Protein AF-A0A392M6A9-F1 (afdb_monomer_lite)

Organism: NCBI:txid97028

Foldseek 3Di:
DPPPDDDDDPPPDDCVNVVNDDDPDDPPDPDPADDPVPDDPVSVVRVVVCVVVVHDHPPDDDDQPPDQPPVNDPPCDVQPPDPVSVVVVVVVVVVQWDWDWDADPQRKIKTGTDHPNFAAAWIWTAGNVSQWIKTAGDDRNDRRHDIDIHGNDPDPADDPPDPVVVVCVVVVHDHPLNVDDPVVVVVSNVVVVVCVVVCVPDDDQPPCNDPVNCVPPVDRD

Structure (mmCIF, N/CA/C/O backbone):
data_AF-A0A392M6A9-F1
#
_entry.id   AF-A0A392M6A9-F1
#
loop_
_atom_site.group_PDB
_atom_site.id
_atom_site.type_symbol
_atom_site.label_atom_id
_atom_site.label_alt_id
_atom_site.label_comp_id
_atom_site.label_asym_id
_atom_site.label_entity_id
_atom_site.label_seq_id
_atom_site.pdbx_PDB_ins_code
_atom_site.Cartn_x
_atom_site.Cartn_y
_atom_site.Cartn_z
_atom_site.occupancy
_atom_site.B_iso_or_equiv
_atom_site.auth_seq_id
_atom_site.auth_comp_id
_atom_site.auth_asym_id
_atom_site.auth_atom_id
_atom_site.pdbx_PDB_model_num
ATOM 1 N N . PHE A 1 1 ? 25.927 -21.133 -23.911 1.00 50.12 1 PHE A N 1
ATOM 2 C CA . PHE A 1 1 ? 25.329 -20.310 -22.853 1.00 50.12 1 PHE A CA 1
ATOM 3 C C . PHE A 1 1 ? 23.988 -20.937 -22.555 1.00 50.12 1 PHE A C 1
ATOM 5 O O . PHE A 1 1 ? 23.070 -20.785 -23.352 1.00 50.12 1 PHE A O 1
ATOM 12 N N . ASN A 1 2 ? 23.943 -21.789 -21.536 1.00 38.53 2 ASN A N 1
ATOM 13 C CA . ASN A 1 2 ? 22.685 -22.301 -21.029 1.00 38.53 2 ASN A CA 1
ATOM 14 C C . ASN A 1 2 ? 22.134 -21.201 -20.109 1.00 38.53 2 ASN A C 1
ATOM 16 O O . ASN A 1 2 ? 22.811 -20.881 -19.136 1.00 38.53 2 ASN A O 1
ATOM 20 N N . PRO A 1 3 ? 20.991 -20.566 -20.415 1.00 42.12 3 PRO A N 1
ATOM 21 C CA . PRO A 1 3 ? 20.436 -19.515 -19.561 1.00 42.12 3 PRO A CA 1
ATOM 22 C C . PRO A 1 3 ? 20.050 -20.021 -18.158 1.00 42.12 3 PRO A C 1
ATOM 24 O O . PRO A 1 3 ? 19.748 -19.205 -17.296 1.00 42.12 3 PRO A O 1
ATOM 27 N N . PHE A 1 4 ? 20.095 -21.339 -17.937 1.00 40.41 4 PHE A N 1
ATOM 28 C CA . PHE A 1 4 ? 19.828 -22.010 -16.666 1.00 40.41 4 PHE A CA 1
ATOM 29 C C . PHE A 1 4 ? 21.095 -22.475 -15.921 1.00 40.41 4 PHE A C 1
ATOM 31 O O . PHE A 1 4 ? 20.980 -23.156 -14.908 1.00 40.41 4 PHE A O 1
ATOM 38 N N . ASP A 1 5 ? 22.302 -22.141 -16.401 1.00 46.12 5 ASP A N 1
ATOM 39 C CA . ASP A 1 5 ? 23.524 -22.363 -15.613 1.00 46.12 5 ASP A CA 1
ATOM 40 C C . ASP A 1 5 ? 23.651 -21.247 -14.568 1.00 46.12 5 ASP A C 1
ATOM 42 O O . ASP A 1 5 ? 24.041 -20.118 -14.882 1.00 46.12 5 ASP A O 1
ATOM 46 N N . PHE A 1 6 ? 23.316 -21.568 -13.320 1.00 47.31 6 PHE A N 1
ATOM 47 C CA . PHE A 1 6 ? 23.523 -20.672 -12.187 1.00 47.31 6 PHE A CA 1
ATOM 48 C C . PHE A 1 6 ? 25.027 -20.429 -11.937 1.00 47.31 6 PHE A C 1
ATOM 50 O O . PHE A 1 6 ? 25.853 -21.308 -12.213 1.00 47.31 6 PHE A O 1
ATOM 57 N N . PRO A 1 7 ? 25.423 -19.247 -11.421 1.00 57.47 7 PRO A N 1
ATOM 58 C CA . PRO A 1 7 ? 26.801 -18.991 -11.017 1.00 57.47 7 PRO A CA 1
ATOM 59 C C . PRO A 1 7 ? 27.280 -20.034 -9.995 1.00 57.47 7 PRO A C 1
ATOM 61 O O . PRO A 1 7 ? 26.489 -20.460 -9.156 1.00 57.47 7 PRO A O 1
ATOM 64 N N . PRO A 1 8 ? 28.567 -20.428 -10.017 1.00 62.09 8 PRO A N 1
ATOM 65 C CA . PRO A 1 8 ? 29.101 -21.344 -9.022 1.00 62.09 8 PRO A CA 1
ATOM 66 C C . PRO A 1 8 ? 29.007 -20.711 -7.634 1.00 62.09 8 PRO A C 1
ATOM 68 O O . PRO A 1 8 ? 29.612 -19.665 -7.374 1.00 62.09 8 PRO A O 1
ATOM 71 N N . ASP A 1 9 ? 28.253 -21.365 -6.759 1.00 61.59 9 ASP A N 1
ATOM 72 C CA . ASP A 1 9 ? 28.121 -20.975 -5.368 1.00 61.59 9 ASP A CA 1
ATOM 73 C C . ASP A 1 9 ? 29.458 -21.181 -4.635 1.00 61.59 9 ASP A C 1
ATOM 75 O O . ASP A 1 9 ? 30.024 -22.274 -4.603 1.00 61.59 9 ASP A O 1
ATOM 79 N N . LYS A 1 10 ? 30.005 -20.094 -4.083 1.00 65.38 10 LYS A N 1
ATOM 80 C CA . LYS A 1 10 ? 31.281 -20.107 -3.350 1.00 65.38 10 LYS A CA 1
ATOM 81 C C . LYS A 1 10 ? 31.121 -20.568 -1.907 1.00 65.38 10 LYS A C 1
ATOM 83 O O . LYS A 1 10 ? 32.125 -20.890 -1.272 1.00 65.38 10 LYS A O 1
ATOM 88 N N . GLU A 1 11 ? 29.898 -20.546 -1.395 1.00 68.81 11 GLU A N 1
ATOM 89 C CA . GLU A 1 11 ? 29.574 -20.831 -0.005 1.00 68.81 11 GLU A CA 1
ATOM 90 C C . GLU A 1 11 ? 29.050 -22.265 0.187 1.00 68.81 11 GLU A C 1
ATOM 92 O O . GLU A 1 11 ? 28.984 -22.721 1.326 1.00 68.81 11 GLU A O 1
ATOM 97 N N . ASN A 1 12 ? 28.810 -23.008 -0.905 1.00 70.56 12 ASN A N 1
ATOM 98 C CA . ASN A 1 12 ? 28.301 -24.389 -0.922 1.00 70.56 12 ASN A CA 1
ATOM 99 C C . ASN A 1 12 ? 27.014 -24.560 -0.096 1.00 70.56 12 ASN A C 1
ATOM 101 O O . ASN A 1 12 ? 26.904 -25.503 0.691 1.00 70.56 12 ASN A O 1
ATOM 105 N N . TRP A 1 13 ? 26.068 -23.642 -0.250 1.00 52.72 13 TRP A N 1
ATOM 106 C CA . TRP A 1 13 ? 24.746 -23.724 0.346 1.00 52.72 13 TRP A CA 1
ATOM 107 C C . TRP A 1 13 ? 24.032 -24.984 -0.142 1.00 52.72 13 TRP A C 1
ATOM 109 O O . TRP A 1 13 ? 24.071 -25.342 -1.322 1.00 52.72 13 TRP A O 1
ATOM 119 N N . THR A 1 14 ? 23.384 -25.668 0.792 1.00 56.16 14 THR A N 1
ATOM 120 C CA . THR A 1 14 ? 22.498 -26.797 0.506 1.00 56.16 14 THR A CA 1
ATOM 121 C C . THR A 1 14 ? 21.037 -26.344 0.514 1.00 56.16 14 THR A C 1
ATOM 123 O O . THR A 1 14 ? 20.699 -25.314 1.097 1.00 56.16 14 THR A O 1
ATOM 126 N N . GLU A 1 15 ? 20.144 -27.123 -0.101 1.00 50.72 15 GLU A N 1
ATOM 127 C CA . GLU A 1 15 ? 18.689 -26.875 -0.049 1.00 50.72 15 GLU A CA 1
ATOM 128 C C . GLU A 1 15 ? 18.171 -26.822 1.406 1.00 50.72 15 GLU A C 1
ATOM 130 O O . GLU A 1 15 ? 17.293 -26.025 1.742 1.00 50.72 15 GLU A O 1
ATOM 135 N N . GLU A 1 16 ? 18.793 -27.593 2.308 1.00 51.09 16 GLU A N 1
ATOM 136 C CA . GLU A 1 16 ? 18.506 -27.580 3.747 1.00 51.09 16 GLU A CA 1
ATOM 137 C C . GLU A 1 16 ? 18.913 -26.256 4.422 1.00 51.09 16 GLU A C 1
ATOM 139 O O . GLU A 1 16 ? 18.187 -25.768 5.294 1.00 51.09 16 GLU A O 1
ATOM 144 N N . ASP A 1 17 ? 20.026 -25.637 4.005 1.00 55.72 17 ASP A N 1
ATOM 145 C CA . ASP A 1 17 ? 20.475 -24.332 4.522 1.00 55.72 17 ASP A CA 1
ATOM 146 C C . ASP A 1 17 ? 19.517 -23.201 4.119 1.00 55.72 17 ASP A C 1
ATOM 148 O O . ASP A 1 17 ? 19.297 -22.256 4.883 1.00 55.72 17 ASP A O 1
ATOM 152 N N . LEU A 1 18 ? 18.900 -23.336 2.943 1.00 54.53 18 LEU A N 1
ATOM 153 C CA . LEU A 1 18 ? 17.888 -22.424 2.412 1.00 54.53 18 LEU A CA 1
ATOM 154 C C . LEU A 1 18 ? 16.494 -22.649 3.016 1.00 54.53 18 LEU A C 1
ATOM 156 O O . LEU A 1 18 ? 15.607 -21.813 2.836 1.00 54.53 18 LEU A O 1
ATOM 160 N N . ARG A 1 19 ? 16.294 -23.754 3.754 1.00 49.84 19 ARG A N 1
ATOM 161 C CA . ARG A 1 19 ? 14.966 -24.260 4.156 1.00 49.84 19 ARG A CA 1
ATOM 162 C C . ARG A 1 19 ? 14.008 -24.369 2.964 1.00 49.84 19 ARG A C 1
ATOM 164 O O . ARG A 1 19 ? 12.794 -24.239 3.131 1.00 49.84 19 ARG A O 1
ATOM 171 N N . GLU A 1 20 ? 14.558 -24.579 1.774 1.00 45.62 20 GLU A N 1
ATOM 172 C CA . GLU A 1 20 ? 13.797 -24.733 0.547 1.00 45.62 20 GLU A CA 1
ATOM 173 C C . GLU A 1 20 ? 13.352 -26.191 0.453 1.00 45.62 20 GLU A C 1
ATOM 175 O O . GLU A 1 20 ? 14.160 -27.109 0.330 1.00 45.62 20 GLU A O 1
ATOM 180 N N . LEU A 1 21 ? 12.044 -26.406 0.562 1.00 49.66 21 LEU A N 1
ATOM 181 C CA . LEU A 1 21 ? 11.437 -27.707 0.331 1.00 49.66 21 LEU A CA 1
ATOM 182 C C . LEU A 1 21 ? 11.031 -27.766 -1.141 1.00 49.66 21 LEU A C 1
ATOM 184 O O . LEU A 1 21 ? 9.944 -27.321 -1.507 1.00 49.66 21 LEU A O 1
ATOM 188 N N . TRP A 1 22 ? 11.926 -28.277 -1.982 1.00 46.59 22 TRP A N 1
ATOM 189 C CA . TRP A 1 22 ? 11.611 -28.601 -3.368 1.00 46.59 22 TRP A CA 1
ATOM 190 C C . TRP A 1 22 ? 10.920 -29.965 -3.410 1.00 46.59 22 TRP A C 1
ATOM 192 O O . TRP A 1 22 ? 11.451 -30.958 -2.911 1.00 46.59 22 TRP A O 1
ATOM 202 N N . ASP A 1 23 ? 9.733 -30.017 -4.004 1.00 50.22 23 ASP A N 1
ATOM 203 C CA . ASP A 1 23 ? 9.138 -31.271 -4.458 1.00 50.22 23 ASP A CA 1
ATOM 204 C C . ASP A 1 23 ? 8.953 -31.161 -5.970 1.00 50.22 23 ASP A C 1
ATOM 206 O O . ASP A 1 23 ? 8.587 -30.096 -6.482 1.00 50.22 23 ASP A O 1
ATOM 210 N N . ASP A 1 24 ? 9.223 -32.249 -6.688 1.00 51.06 24 ASP A N 1
ATOM 211 C CA . ASP A 1 24 ? 8.934 -32.332 -8.116 1.00 51.06 24 ASP A CA 1
ATOM 212 C C . ASP A 1 24 ? 7.410 -32.420 -8.261 1.00 51.06 24 ASP A C 1
ATOM 214 O O . ASP A 1 24 ? 6.826 -33.508 -8.300 1.00 51.06 24 ASP A O 1
ATOM 218 N N . GLY A 1 25 ? 6.766 -31.250 -8.267 1.00 50.53 25 GLY A N 1
ATOM 219 C CA . GLY A 1 25 ? 5.324 -31.120 -8.390 1.00 50.53 25 GLY A CA 1
ATOM 220 C C . GLY A 1 25 ? 4.809 -31.882 -9.606 1.00 50.53 25 GLY A C 1
ATOM 221 O O . GLY A 1 25 ? 5.480 -32.004 -10.638 1.00 50.53 25 GLY A O 1
ATOM 222 N N . ASN A 1 26 ? 3.596 -32.419 -9.492 1.00 56.41 26 ASN A N 1
ATOM 223 C CA . ASN A 1 26 ? 2.943 -33.019 -10.644 1.00 56.41 26 ASN A CA 1
ATOM 224 C C . ASN A 1 26 ? 2.871 -31.979 -11.777 1.00 56.41 26 ASN A C 1
ATOM 226 O O . ASN A 1 26 ? 2.558 -30.818 -11.539 1.00 56.41 26 ASN A O 1
ATOM 230 N N . HIS A 1 27 ? 3.132 -32.397 -13.014 1.00 55.75 27 HIS A N 1
ATOM 231 C CA . HIS A 1 27 ? 3.245 -31.525 -14.195 1.00 55.75 27 HIS A CA 1
ATOM 232 C C . HIS A 1 27 ? 1.950 -30.774 -14.558 1.00 55.75 27 HIS A C 1
ATOM 234 O O . HIS A 1 27 ? 1.929 -30.020 -15.530 1.00 55.75 27 HIS A O 1
ATOM 240 N N . THR A 1 28 ? 0.871 -31.016 -13.818 1.00 52.97 28 THR A N 1
ATOM 241 C CA . THR A 1 28 ? -0.414 -30.323 -13.914 1.00 52.97 28 THR A CA 1
ATOM 242 C C . THR A 1 28 ? -0.488 -29.088 -13.012 1.00 52.97 28 THR A C 1
ATOM 244 O O . THR A 1 28 ? -1.247 -28.178 -13.316 1.00 52.97 28 THR A O 1
ATOM 247 N N . ILE A 1 29 ? 0.341 -28.998 -11.966 1.00 58.38 29 ILE A N 1
ATOM 248 C CA . ILE A 1 29 ? 0.370 -27.857 -11.046 1.00 58.38 29 ILE A CA 1
ATOM 249 C C . ILE A 1 29 ? 1.260 -26.771 -11.639 1.00 58.38 29 ILE A C 1
ATOM 251 O O . ILE A 1 29 ? 2.476 -26.926 -11.750 1.00 58.38 29 ILE A O 1
ATOM 255 N N . THR A 1 30 ? 0.641 -25.666 -12.045 1.00 55.03 30 THR A N 1
ATOM 256 C CA . THR A 1 30 ? 1.350 -24.515 -12.626 1.00 55.03 30 THR A CA 1
ATOM 257 C C . THR A 1 30 ? 1.632 -23.398 -11.619 1.00 55.03 30 THR A C 1
ATOM 259 O O . THR A 1 30 ? 2.298 -22.424 -11.972 1.00 55.03 30 THR A O 1
ATOM 262 N N . GLY A 1 31 ? 1.119 -23.515 -10.390 1.00 56.22 31 GLY A N 1
ATOM 263 C CA . GLY A 1 31 ? 1.320 -22.554 -9.308 1.00 56.22 31 GLY A CA 1
ATOM 264 C C . GLY A 1 31 ? 2.757 -22.545 -8.773 1.00 56.22 31 GLY A C 1
ATOM 265 O O . GLY A 1 31 ? 3.439 -23.566 -8.746 1.00 56.22 31 GLY A O 1
ATOM 266 N N . ALA A 1 32 ? 3.230 -21.376 -8.332 1.00 53.75 32 ALA A N 1
ATOM 267 C CA . ALA A 1 32 ? 4.573 -21.189 -7.762 1.00 53.75 32 ALA A CA 1
ATOM 268 C C . ALA A 1 32 ? 4.667 -21.551 -6.261 1.00 53.75 32 ALA A C 1
ATOM 270 O O . ALA A 1 32 ? 5.654 -21.222 -5.603 1.00 53.75 32 ALA A O 1
ATOM 271 N N . GLY A 1 33 ? 3.635 -22.188 -5.707 1.00 56.00 33 GLY A N 1
ATOM 272 C CA . GLY A 1 33 ? 3.533 -22.567 -4.301 1.00 56.00 33 GLY A CA 1
ATOM 273 C C . GLY A 1 33 ? 2.134 -23.080 -3.963 1.00 56.00 33 GLY A C 1
ATOM 274 O O . GLY A 1 33 ? 1.233 -23.003 -4.791 1.00 56.00 33 GLY A O 1
ATOM 275 N N . TRP A 1 34 ? 1.960 -23.597 -2.746 1.00 62.97 34 TRP A N 1
ATOM 276 C CA . TRP A 1 34 ? 0.664 -24.043 -2.235 1.00 62.97 34 TRP A CA 1
ATOM 277 C C . TRP A 1 34 ? 0.094 -23.015 -1.250 1.00 62.97 34 TRP A C 1
ATOM 279 O O . TRP A 1 34 ? 0.716 -22.737 -0.223 1.00 62.97 34 TRP A O 1
ATOM 289 N N . ASP A 1 35 ? -1.087 -22.474 -1.553 1.00 65.62 35 ASP A N 1
ATOM 290 C CA . ASP A 1 35 ? -1.869 -21.608 -0.665 1.00 65.62 35 ASP A CA 1
ATOM 291 C C . ASP A 1 35 ? -3.267 -22.220 -0.462 1.00 65.62 35 ASP A C 1
ATOM 293 O O . ASP A 1 35 ? -4.031 -22.284 -1.422 1.00 65.62 35 ASP A O 1
ATOM 297 N N . PRO A 1 36 ? -3.651 -22.656 0.752 1.00 68.06 36 PRO A N 1
ATOM 298 C CA . PRO A 1 36 ? -4.960 -23.265 0.985 1.00 68.06 36 PRO A CA 1
ATOM 299 C C . PRO A 1 36 ? -6.144 -22.329 0.695 1.00 68.06 36 PRO A C 1
ATOM 301 O O . PRO A 1 36 ? -7.233 -22.817 0.412 1.00 68.06 36 PRO A O 1
ATOM 304 N N . GLU A 1 37 ? -5.974 -21.007 0.759 1.00 67.31 37 GLU A N 1
ATOM 305 C CA . GLU A 1 37 ? -7.066 -20.068 0.455 1.00 67.31 37 GLU A CA 1
ATOM 306 C C . GLU A 1 37 ? -7.228 -19.836 -1.059 1.00 67.31 37 GLU A C 1
ATOM 308 O O . GLU A 1 37 ? -8.321 -19.498 -1.516 1.00 67.31 37 GLU A O 1
ATOM 313 N N . GLY A 1 38 ? -6.158 -20.036 -1.838 1.00 64.00 38 GLY A N 1
ATOM 314 C CA . GLY A 1 38 ? -6.120 -19.812 -3.287 1.00 64.00 38 GLY A CA 1
ATOM 315 C C . GLY A 1 38 ? -6.052 -21.077 -4.148 1.00 64.00 38 GLY A C 1
ATOM 316 O O . GLY A 1 38 ? -6.152 -20.958 -5.368 1.00 64.00 38 GLY A O 1
ATOM 317 N N . ALA A 1 39 ? -5.877 -22.252 -3.536 1.00 69.75 39 ALA A N 1
ATOM 318 C CA . ALA A 1 39 ? -5.613 -23.499 -4.245 1.00 69.75 39 ALA A CA 1
ATOM 319 C C . ALA A 1 39 ? -6.809 -23.980 -5.072 1.00 69.75 39 ALA A C 1
ATOM 321 O O . ALA A 1 39 ? -7.953 -24.011 -4.596 1.00 69.75 39 ALA A O 1
ATOM 322 N N . ASP A 1 40 ? -6.525 -24.408 -6.298 1.00 75.12 40 ASP A N 1
ATOM 323 C CA . ASP A 1 40 ? -7.510 -25.036 -7.169 1.00 75.12 40 ASP A CA 1
ATOM 324 C C . ASP A 1 40 ? -7.763 -26.517 -6.814 1.00 75.12 40 ASP A C 1
ATOM 326 O O . ASP A 1 40 ? -7.145 -27.101 -5.919 1.00 75.12 40 ASP A O 1
ATOM 330 N N . GLU A 1 41 ? -8.746 -27.134 -7.476 1.00 78.88 41 GLU A N 1
ATOM 331 C CA . GLU A 1 41 ? -9.158 -28.514 -7.187 1.00 78.88 41 GLU A CA 1
ATOM 332 C C . GLU A 1 41 ? -8.028 -29.534 -7.439 1.00 78.88 41 GLU A C 1
ATOM 334 O O . GLU A 1 41 ? -7.922 -30.519 -6.705 1.00 78.88 41 GLU A O 1
ATOM 339 N N . GLU A 1 42 ? -7.150 -29.282 -8.415 1.00 74.12 42 GLU A N 1
ATOM 340 C CA . GLU A 1 42 ? -6.033 -30.169 -8.761 1.00 74.12 42 GLU A CA 1
ATOM 341 C C . GLU A 1 42 ? -4.883 -30.045 -7.744 1.00 74.12 42 GLU A C 1
ATOM 343 O O . GLU A 1 42 ? -4.283 -31.047 -7.341 1.00 74.12 42 GLU A O 1
ATOM 348 N N . GLU A 1 43 ? -4.613 -28.828 -7.267 1.00 72.69 43 GLU A N 1
ATOM 349 C CA . GLU A 1 43 ? -3.666 -28.544 -6.186 1.00 72.69 43 GLU A CA 1
ATOM 350 C C . GLU A 1 43 ? -4.117 -29.175 -4.861 1.00 72.69 43 GLU A C 1
ATOM 352 O O . GLU A 1 43 ? -3.306 -29.766 -4.137 1.00 72.69 43 GLU A O 1
ATOM 357 N N . TRP A 1 44 ? -5.418 -29.126 -4.561 1.00 76.75 44 TRP A N 1
ATOM 358 C CA . TRP A 1 44 ? -5.994 -29.806 -3.401 1.00 76.75 44 TRP A CA 1
ATOM 359 C C . TRP A 1 44 ? -5.869 -31.327 -3.488 1.00 76.75 44 TRP A C 1
ATOM 361 O O . TRP A 1 44 ? -5.496 -31.963 -2.499 1.00 76.75 44 TRP A O 1
ATOM 371 N N . GLU A 1 45 ? -6.149 -31.920 -4.649 1.00 80.44 45 GLU A N 1
ATOM 372 C CA . GLU A 1 45 ? -6.029 -33.367 -4.849 1.00 80.44 45 GLU A CA 1
ATOM 373 C C . GLU A 1 45 ? -4.579 -33.842 -4.658 1.00 80.44 45 GLU A C 1
ATOM 375 O O . GLU A 1 45 ? -4.336 -34.838 -3.970 1.00 80.44 45 GLU A O 1
ATOM 380 N N . TYR A 1 46 ? -3.608 -33.087 -5.178 1.00 75.44 46 TYR A N 1
ATOM 381 C CA . TYR A 1 46 ? -2.184 -33.371 -4.999 1.00 75.44 46 TYR A CA 1
ATOM 382 C C . TYR A 1 46 ? -1.755 -33.335 -3.530 1.00 75.44 46 TYR A C 1
ATOM 384 O O . TYR A 1 46 ? -1.102 -34.261 -3.043 1.00 75.44 46 TYR A O 1
ATOM 392 N N . VAL A 1 47 ? -2.147 -32.292 -2.795 1.00 74.12 47 VAL A N 1
ATOM 393 C CA . VAL A 1 47 ? -1.796 -32.171 -1.376 1.00 74.12 47 VAL A CA 1
ATOM 394 C C . VAL A 1 47 ? -2.457 -33.258 -0.534 1.00 74.12 47 VAL A C 1
ATOM 396 O O . VAL A 1 47 ? -1.808 -33.828 0.344 1.00 74.12 47 VAL A O 1
ATOM 399 N N . LEU A 1 48 ? -3.711 -33.608 -0.818 1.00 80.00 48 LEU A N 1
ATOM 400 C CA . LEU A 1 48 ? -4.402 -34.687 -0.112 1.00 80.00 48 LEU A CA 1
ATOM 401 C C . LEU A 1 48 ? -3.763 -36.061 -0.375 1.00 80.00 48 LEU A C 1
ATOM 403 O O . LEU A 1 48 ? -3.625 -36.843 0.566 1.00 80.00 48 LEU A O 1
ATOM 407 N N . ASP A 1 49 ? -3.309 -36.343 -1.601 1.00 80.88 49 ASP A N 1
ATOM 408 C CA . ASP A 1 49 ? -2.548 -37.562 -1.926 1.00 80.88 49 ASP A CA 1
ATOM 409 C C . ASP A 1 49 ? -1.189 -37.603 -1.205 1.00 80.88 49 ASP A C 1
ATOM 411 O O . ASP A 1 49 ? -0.791 -38.651 -0.687 1.00 80.88 49 ASP A O 1
ATOM 415 N N . MET A 1 50 ? -0.490 -36.469 -1.085 1.00 73.94 50 MET A N 1
ATOM 416 C CA . MET A 1 50 ? 0.745 -36.389 -0.293 1.00 73.94 50 MET A CA 1
ATOM 417 C C . MET A 1 50 ? 0.504 -36.700 1.188 1.00 73.94 50 MET A C 1
ATOM 419 O O . MET A 1 50 ? 1.262 -37.475 1.783 1.00 73.94 50 MET A O 1
ATOM 423 N N . VAL A 1 51 ? -0.565 -36.142 1.766 1.00 78.94 51 VAL A N 1
ATOM 424 C CA . VAL A 1 51 ? -0.962 -36.393 3.159 1.00 78.94 51 VAL A CA 1
ATOM 425 C C . VAL A 1 51 ? -1.321 -37.866 3.371 1.00 78.94 51 VAL A C 1
ATOM 427 O O . VAL A 1 51 ? -0.876 -38.458 4.356 1.00 78.94 51 VAL A O 1
ATOM 430 N N . ASP A 1 52 ? -2.060 -38.489 2.447 1.00 82.31 52 ASP A N 1
ATOM 431 C CA . ASP A 1 52 ? -2.420 -39.916 2.521 1.00 82.31 52 ASP A CA 1
ATOM 432 C C . ASP A 1 52 ? -1.184 -40.830 2.448 1.00 82.31 52 ASP A C 1
ATOM 434 O O . ASP A 1 52 ? -1.077 -41.829 3.163 1.00 82.31 52 ASP A O 1
ATOM 438 N N . ARG A 1 53 ? -0.174 -40.433 1.664 1.00 80.12 53 ARG A N 1
ATOM 439 C CA . ARG A 1 53 ? 1.132 -41.113 1.588 1.00 80.12 53 ARG A CA 1
ATOM 440 C C . ARG A 1 53 ? 2.042 -40.837 2.789 1.00 80.12 53 ARG A C 1
ATOM 442 O O . ARG A 1 53 ? 3.163 -41.348 2.825 1.00 80.12 53 ARG A O 1
ATOM 449 N N . GLY A 1 54 ? 1.580 -40.056 3.767 1.00 77.50 54 GLY A N 1
ATOM 450 C CA . GLY A 1 54 ? 2.328 -39.709 4.973 1.00 77.50 54 GLY A CA 1
ATOM 451 C C . GLY A 1 54 ? 3.524 -38.792 4.715 1.00 77.50 54 GLY A C 1
ATOM 452 O O . GLY A 1 54 ? 4.459 -38.791 5.517 1.00 77.50 54 GLY A O 1
ATOM 453 N N . LYS A 1 55 ? 3.528 -38.049 3.600 1.00 70.88 55 LYS A N 1
ATOM 454 C CA . LYS A 1 55 ? 4.523 -37.006 3.337 1.00 70.88 55 LYS A CA 1
ATOM 455 C C . LYS A 1 55 ? 4.127 -35.718 4.060 1.00 70.88 55 LYS A C 1
ATOM 457 O O . LYS A 1 55 ? 2.946 -35.393 4.165 1.00 70.88 55 LYS A O 1
ATOM 462 N N . GLU A 1 56 ? 5.117 -34.978 4.552 1.00 62.25 56 GLU A N 1
ATOM 463 C CA . GLU A 1 56 ? 4.890 -33.628 5.069 1.00 62.25 56 GLU A CA 1
ATOM 464 C C . GLU A 1 56 ? 4.601 -32.679 3.902 1.00 62.25 56 GLU A C 1
ATOM 466 O O . GLU A 1 56 ? 5.339 -32.665 2.919 1.00 62.25 56 GLU A O 1
ATOM 471 N N . VAL A 1 57 ? 3.518 -31.906 4.003 1.00 63.81 57 VAL A N 1
ATOM 472 C CA . VAL A 1 57 ? 3.174 -30.885 3.007 1.00 63.81 57 VAL A CA 1
ATOM 473 C C . VAL A 1 57 ? 4.080 -29.680 3.251 1.00 63.81 57 VAL A C 1
ATOM 475 O O . VAL A 1 57 ? 4.016 -29.102 4.343 1.00 63.81 57 VAL A O 1
ATOM 478 N N . PRO A 1 58 ? 4.923 -29.283 2.285 1.00 55.41 58 PRO A N 1
ATOM 479 C CA . PRO A 1 58 ? 5.759 -28.109 2.442 1.00 55.41 58 PRO A CA 1
ATOM 480 C C . PRO A 1 58 ? 4.881 -26.855 2.398 1.00 55.41 58 PRO A C 1
ATOM 482 O O . PRO A 1 58 ? 4.534 -26.349 1.335 1.00 55.41 58 PRO A O 1
ATOM 485 N N . ILE A 1 59 ? 4.512 -26.339 3.571 1.00 53.38 59 ILE A N 1
ATOM 486 C CA . ILE A 1 59 ? 3.937 -24.997 3.698 1.00 53.38 59 ILE A CA 1
ATOM 487 C C . ILE A 1 59 ? 5.107 -24.020 3.580 1.00 53.38 59 ILE A C 1
ATOM 489 O O . ILE A 1 59 ? 5.709 -23.624 4.581 1.00 53.38 59 ILE A O 1
ATOM 493 N N . ALA A 1 60 ? 5.496 -23.697 2.350 1.00 50.75 60 ALA A N 1
ATOM 494 C CA . ALA A 1 60 ? 6.530 -22.704 2.123 1.00 50.75 60 ALA A CA 1
ATOM 495 C C . ALA A 1 60 ? 5.935 -21.294 2.307 1.00 50.75 60 ALA A C 1
ATOM 497 O O . ALA A 1 60 ? 4.911 -20.983 1.696 1.00 50.75 60 ALA A O 1
ATOM 498 N N . PRO A 1 61 ? 6.545 -20.407 3.114 1.00 41.97 61 PRO A N 1
ATOM 499 C CA . PRO A 1 61 ? 6.294 -18.980 2.969 1.00 41.97 61 PRO A CA 1
ATOM 500 C C . PRO A 1 61 ? 6.753 -18.541 1.574 1.00 41.97 61 PRO A C 1
ATOM 502 O O . PRO A 1 61 ? 7.762 -19.037 1.073 1.00 41.97 61 PRO A O 1
ATOM 505 N N . PHE A 1 62 ? 6.015 -17.614 0.960 1.00 38.91 62 PHE A N 1
ATOM 506 C CA . PHE A 1 62 ? 6.321 -17.067 -0.362 1.00 38.91 62 PHE A CA 1
ATOM 507 C C . PHE A 1 62 ? 7.809 -16.723 -0.479 1.00 38.91 62 PHE A C 1
ATOM 509 O O . PHE A 1 62 ? 8.326 -15.875 0.255 1.00 38.91 62 PHE A O 1
ATOM 516 N N . TYR A 1 63 ? 8.502 -17.395 -1.396 1.00 40.38 63 TYR A N 1
ATOM 517 C CA . TYR A 1 63 ? 9.880 -17.063 -1.711 1.00 40.38 63 TYR A CA 1
ATOM 518 C C . TYR A 1 63 ? 9.913 -15.650 -2.296 1.00 40.38 63 TYR A C 1
ATOM 520 O O . TYR A 1 63 ? 9.280 -15.367 -3.314 1.00 40.38 63 TYR A O 1
ATOM 528 N N . LEU A 1 64 ? 10.658 -14.754 -1.653 1.00 37.34 64 LEU A N 1
ATOM 529 C CA . LEU A 1 64 ? 11.154 -13.549 -2.303 1.00 37.34 64 LEU A CA 1
ATOM 530 C C . LEU A 1 64 ? 12.405 -13.992 -3.068 1.00 37.34 64 LEU A C 1
ATOM 532 O O . LEU A 1 64 ? 13.432 -14.199 -2.418 1.00 37.34 64 LEU A O 1
ATOM 536 N N . PRO A 1 65 ? 12.352 -14.180 -4.403 1.00 36.09 65 PRO A N 1
ATOM 537 C CA . PRO A 1 65 ? 13.539 -14.552 -5.158 1.00 36.09 65 PRO A CA 1
ATOM 538 C C . PRO A 1 65 ? 14.669 -13.592 -4.851 1.00 36.09 65 PRO A C 1
ATOM 540 O O . PRO A 1 65 ? 14.407 -12.404 -4.697 1.00 36.09 65 PRO A O 1
ATOM 543 N N . TYR A 1 66 ? 15.906 -14.090 -4.757 1.00 38.41 66 TYR A N 1
ATOM 544 C CA . TYR A 1 66 ? 17.091 -13.237 -4.707 1.00 38.41 66 TYR A CA 1
ATOM 545 C C . TYR A 1 66 ? 16.967 -12.166 -5.798 1.00 38.41 66 TYR A C 1
ATOM 547 O O . TYR A 1 66 ? 17.069 -12.448 -6.996 1.00 38.41 66 TYR A O 1
ATOM 555 N N . ARG A 1 67 ? 16.654 -10.937 -5.380 1.00 41.84 67 ARG A N 1
ATOM 556 C CA . ARG A 1 67 ? 16.376 -9.839 -6.299 1.00 41.84 67 ARG A CA 1
ATOM 557 C C . ARG A 1 67 ? 17.702 -9.191 -6.630 1.00 41.84 67 ARG A C 1
ATOM 559 O O . ARG A 1 67 ? 18.439 -8.772 -5.737 1.00 41.84 67 ARG A O 1
ATOM 566 N N . LYS A 1 68 ? 18.011 -9.101 -7.925 1.00 41.84 68 LYS A N 1
ATOM 567 C CA . LYS A 1 68 ? 19.087 -8.220 -8.378 1.00 41.84 68 LYS A CA 1
ATOM 568 C C . LYS A 1 68 ? 18.798 -6.828 -7.824 1.00 41.84 68 LYS A C 1
ATOM 570 O O . LYS A 1 68 ? 17.663 -6.368 -7.910 1.00 41.84 68 LYS A O 1
ATOM 575 N N . ILE A 1 69 ? 19.822 -6.191 -7.257 1.00 43.94 69 ILE A N 1
ATOM 576 C CA . ILE A 1 69 ? 19.766 -4.779 -6.862 1.00 43.94 69 ILE A CA 1
ATOM 577 C C . ILE A 1 69 ? 19.181 -4.014 -8.047 1.00 43.94 69 ILE A C 1
ATOM 579 O O . ILE A 1 69 ? 19.671 -4.186 -9.162 1.00 43.94 69 ILE A O 1
ATOM 583 N N . ILE A 1 70 ? 18.109 -3.253 -7.824 1.00 47.97 70 ILE A N 1
ATOM 584 C CA . ILE A 1 70 ? 17.490 -2.436 -8.865 1.00 47.97 70 ILE A CA 1
ATOM 585 C C . ILE A 1 70 ? 18.215 -1.080 -8.890 1.00 47.97 70 ILE A C 1
ATOM 587 O O . ILE A 1 70 ? 18.362 -0.462 -7.835 1.00 47.97 70 ILE A O 1
ATOM 591 N N . PRO A 1 71 ? 18.660 -0.608 -10.071 1.00 46.94 71 PRO A N 1
ATOM 592 C CA . PRO A 1 71 ? 18.515 -1.243 -11.384 1.00 46.94 71 PRO A CA 1
ATOM 593 C C . PRO A 1 71 ? 19.447 -2.457 -11.550 1.00 46.94 71 PRO A C 1
ATOM 595 O O . PRO A 1 71 ? 20.590 -2.398 -11.095 1.00 46.94 71 PRO A O 1
ATOM 598 N N . PRO A 1 72 ? 19.000 -3.539 -12.224 1.00 48.78 72 PRO A N 1
ATOM 599 C CA . PRO A 1 72 ? 19.790 -4.755 -12.385 1.00 48.78 72 PRO A CA 1
ATOM 600 C C . PRO A 1 72 ? 21.091 -4.433 -13.116 1.00 48.78 72 PRO A C 1
ATOM 602 O O . PRO A 1 72 ? 21.097 -4.239 -14.331 1.00 48.78 72 PRO A O 1
ATOM 605 N N . ILE A 1 73 ? 22.196 -4.385 -12.374 1.00 51.88 73 ILE A N 1
ATOM 606 C CA . ILE A 1 73 ? 23.532 -4.173 -12.929 1.00 51.88 73 ILE A CA 1
ATOM 607 C C . ILE A 1 73 ? 23.880 -5.431 -13.732 1.00 51.88 73 ILE A C 1
ATOM 609 O O . ILE A 1 73 ? 23.956 -6.516 -13.150 1.00 51.88 73 ILE A O 1
ATOM 613 N N . PRO A 1 74 ? 24.062 -5.360 -15.062 1.00 52.59 74 PRO A N 1
ATOM 614 C CA . PRO A 1 74 ? 24.442 -6.543 -15.815 1.00 52.59 74 PRO A CA 1
ATOM 615 C C . PRO A 1 74 ? 25.880 -6.910 -15.465 1.00 52.59 74 PRO A C 1
ATOM 617 O O . PRO A 1 74 ? 26.768 -6.064 -15.567 1.00 52.59 74 PRO A O 1
ATOM 620 N N . ASP A 1 75 ? 26.124 -8.182 -15.146 1.00 54.81 75 ASP A N 1
ATOM 621 C CA . ASP A 1 75 ? 27.446 -8.703 -14.758 1.00 54.81 75 ASP A CA 1
ATOM 622 C C . ASP A 1 75 ? 28.547 -8.463 -15.816 1.00 54.81 75 ASP A C 1
ATOM 624 O O . ASP A 1 75 ? 29.731 -8.656 -15.544 1.00 54.81 75 ASP A O 1
ATOM 628 N N . ASN A 1 76 ? 28.174 -8.061 -17.040 1.00 56.19 76 ASN A N 1
ATOM 629 C CA . ASN A 1 76 ? 29.096 -7.787 -18.139 1.00 56.19 76 ASN A CA 1
ATOM 630 C C . ASN A 1 76 ? 28.535 -6.755 -19.146 1.00 56.19 76 ASN A C 1
ATOM 632 O O . ASN A 1 76 ? 28.459 -7.020 -20.349 1.00 56.19 76 ASN A O 1
ATOM 636 N N . HIS A 1 77 ? 28.077 -5.587 -18.677 1.00 58.62 77 HIS A N 1
ATOM 637 C CA . HIS A 1 77 ? 27.664 -4.511 -19.590 1.00 58.62 77 HIS A CA 1
ATOM 638 C C . HIS A 1 77 ? 28.899 -3.935 -20.301 1.00 58.62 77 HIS A C 1
ATOM 640 O O . HIS A 1 77 ? 29.799 -3.409 -19.657 1.00 58.62 77 HIS A O 1
ATOM 646 N N . SER A 1 78 ? 28.936 -3.936 -21.638 1.00 65.06 78 SER A N 1
ATOM 647 C CA . SER A 1 78 ? 30.096 -3.468 -22.431 1.00 65.06 78 SER A CA 1
ATOM 648 C C . SER A 1 78 ? 30.492 -1.995 -22.219 1.00 65.06 78 SER A C 1
ATOM 650 O O . SER A 1 78 ? 31.529 -1.553 -22.721 1.00 65.06 78 SER A O 1
ATOM 652 N N . ALA A 1 79 ? 29.646 -1.239 -21.518 1.00 59.69 79 ALA A N 1
ATOM 653 C CA . ALA A 1 79 ? 29.832 0.166 -21.170 1.00 59.69 79 ALA A CA 1
ATOM 654 C C . ALA A 1 79 ? 30.466 0.340 -19.778 1.00 59.69 79 ALA A C 1
ATOM 656 O O . ALA A 1 79 ? 31.111 1.352 -19.544 1.00 59.69 79 ALA A O 1
ATOM 657 N N . ILE A 1 80 ? 30.357 -0.664 -18.901 1.00 65.62 80 ILE A N 1
ATOM 658 C CA . ILE A 1 80 ? 30.860 -0.635 -17.528 1.00 65.62 80 ILE A CA 1
ATOM 659 C C . ILE A 1 80 ? 32.208 -1.363 -17.502 1.00 65.62 80 ILE A C 1
ATOM 661 O O . ILE A 1 80 ? 32.266 -2.591 -17.491 1.00 65.62 80 ILE A O 1
ATOM 665 N N . LYS A 1 81 ? 33.315 -0.616 -17.544 1.00 76.56 81 LYS A N 1
ATOM 666 C CA . LYS A 1 81 ? 34.686 -1.161 -17.491 1.00 76.56 81 LYS A CA 1
ATOM 667 C C . LYS A 1 81 ? 35.361 -0.904 -16.148 1.00 76.56 81 LYS A C 1
ATOM 669 O O . LYS A 1 81 ? 36.365 -1.545 -15.838 1.00 76.56 81 LYS A O 1
ATOM 674 N N . SER A 1 82 ? 34.828 0.027 -15.363 1.00 78.06 82 SER A N 1
ATOM 675 C CA . SER A 1 82 ? 35.330 0.408 -14.050 1.00 78.06 82 SER A CA 1
ATOM 676 C C . SER A 1 82 ? 34.183 0.642 -13.051 1.00 78.06 82 SER A C 1
ATOM 678 O O . SER A 1 82 ? 33.052 0.894 -13.468 1.00 78.06 82 SER A O 1
ATOM 680 N N . PRO A 1 83 ? 34.450 0.601 -11.731 1.00 72.69 83 PRO A N 1
ATOM 681 C CA . PRO A 1 83 ? 33.472 1.003 -10.717 1.00 72.69 83 PRO A CA 1
ATOM 682 C C . PRO A 1 83 ? 32.969 2.446 -10.876 1.00 72.69 83 PRO A C 1
ATOM 684 O O . PRO A 1 83 ? 31.858 2.742 -10.458 1.00 72.69 83 PRO A O 1
ATOM 687 N N . THR A 1 84 ? 33.760 3.340 -11.478 1.00 75.69 84 THR A N 1
ATOM 688 C CA . THR A 1 84 ? 33.332 4.714 -11.782 1.00 75.69 84 THR A CA 1
ATOM 689 C C . THR A 1 84 ? 32.311 4.733 -12.912 1.00 75.69 84 THR A C 1
ATOM 691 O O . THR A 1 84 ? 31.302 5.415 -12.794 1.00 75.69 84 THR A O 1
ATOM 694 N N . ASP A 1 85 ? 32.519 3.925 -13.954 1.00 70.69 85 ASP A N 1
ATOM 695 C CA . ASP A 1 85 ? 31.578 3.811 -15.074 1.00 70.69 85 ASP A CA 1
ATOM 696 C C . ASP A 1 85 ? 30.216 3.311 -14.572 1.00 70.69 85 ASP A C 1
ATOM 698 O O . ASP A 1 85 ? 29.180 3.754 -15.042 1.00 70.69 85 ASP A O 1
ATOM 702 N N . LEU A 1 86 ? 30.204 2.420 -13.574 1.00 65.50 86 LEU A N 1
ATOM 703 C CA . LEU A 1 86 ? 28.967 1.980 -12.928 1.00 65.50 86 LEU A CA 1
ATOM 704 C C . LEU A 1 86 ? 28.226 3.144 -12.256 1.00 65.50 86 LEU A C 1
ATOM 706 O O . LEU A 1 86 ? 27.016 3.249 -12.407 1.00 65.50 86 LEU A O 1
ATOM 710 N N . ILE A 1 87 ? 28.938 4.000 -11.520 1.00 66.50 87 ILE A N 1
ATOM 711 C CA . ILE A 1 87 ? 28.342 5.167 -10.852 1.00 66.50 87 ILE A CA 1
ATOM 712 C C . ILE A 1 87 ? 27.762 6.125 -11.898 1.00 66.50 87 ILE A C 1
ATOM 714 O O . ILE A 1 87 ? 26.613 6.523 -11.773 1.00 66.50 87 ILE A O 1
ATOM 718 N N . GLU A 1 88 ? 28.507 6.420 -12.965 1.00 67.75 88 GLU A N 1
ATOM 719 C CA . GLU A 1 88 ? 28.033 7.283 -14.057 1.00 67.75 88 GLU A CA 1
ATOM 720 C C . GLU A 1 88 ? 26.804 6.698 -14.774 1.00 67.75 88 GLU A C 1
ATOM 722 O O . GLU A 1 88 ? 25.889 7.427 -15.156 1.00 67.75 88 GLU A O 1
ATOM 727 N N . GLU A 1 89 ? 26.753 5.377 -14.954 1.00 65.50 89 GLU A N 1
ATOM 728 C CA . GLU A 1 89 ? 25.603 4.692 -15.550 1.00 65.50 89 GLU A CA 1
ATOM 729 C C . GLU A 1 89 ? 24.374 4.706 -14.628 1.00 65.50 89 GLU A C 1
ATOM 731 O O . GLU A 1 89 ? 23.257 4.864 -15.123 1.00 65.50 89 GLU A O 1
ATOM 736 N N . LEU A 1 90 ? 24.564 4.574 -13.310 1.00 65.88 90 LEU A N 1
ATOM 737 C CA . LEU A 1 90 ? 23.495 4.680 -12.312 1.00 65.88 90 LEU A CA 1
ATOM 738 C C . LEU A 1 90 ? 22.957 6.112 -12.214 1.00 65.88 90 LEU A C 1
ATOM 740 O O . LEU A 1 90 ? 21.744 6.294 -12.297 1.00 65.88 90 LEU A O 1
ATOM 744 N N . ASP A 1 91 ? 23.838 7.113 -12.152 1.00 63.25 91 ASP A N 1
ATOM 745 C CA . ASP A 1 91 ? 23.466 8.535 -12.161 1.00 63.25 91 ASP A CA 1
ATOM 746 C C . ASP A 1 91 ? 22.644 8.869 -13.414 1.00 63.25 91 ASP A C 1
ATOM 748 O O . ASP A 1 91 ? 21.613 9.538 -13.345 1.00 63.25 91 ASP A O 1
ATOM 752 N N . ARG A 1 92 ? 23.035 8.325 -14.572 1.00 64.81 92 ARG A N 1
ATOM 753 C CA . ARG A 1 92 ? 22.285 8.510 -15.816 1.00 64.81 92 ARG A CA 1
ATOM 754 C C . ARG A 1 92 ? 20.905 7.846 -15.777 1.00 64.81 92 ARG A C 1
ATOM 756 O O . ARG A 1 92 ? 19.985 8.354 -16.403 1.00 64.81 92 ARG A O 1
ATOM 763 N N . ILE A 1 93 ? 20.735 6.711 -15.091 1.00 63.47 93 ILE A N 1
ATOM 764 C CA . ILE A 1 93 ? 19.418 6.072 -14.909 1.00 63.47 93 ILE A CA 1
ATOM 765 C C . ILE A 1 93 ? 18.536 6.919 -13.982 1.00 63.47 93 ILE A C 1
ATOM 767 O O . ILE A 1 93 ? 17.356 7.106 -14.283 1.00 63.47 93 ILE A O 1
ATOM 771 N N . GLU A 1 94 ? 19.099 7.478 -12.909 1.00 60.56 94 GLU A N 1
ATOM 772 C CA . GLU A 1 94 ? 18.386 8.393 -12.011 1.00 60.56 94 GLU A CA 1
ATOM 773 C C . GLU A 1 94 ? 17.954 9.689 -12.718 1.00 60.56 94 GLU A C 1
ATOM 775 O O . GLU A 1 94 ? 16.858 10.182 -12.460 1.00 60.56 94 GLU A O 1
ATOM 780 N N . GLU A 1 95 ? 18.727 10.188 -13.691 1.00 65.69 95 GLU A N 1
ATOM 781 C CA . GLU A 1 95 ? 18.336 11.336 -14.529 1.00 65.69 95 GLU A CA 1
ATOM 782 C C . GLU A 1 95 ? 17.069 11.093 -15.375 1.00 65.69 95 GLU A C 1
ATOM 784 O O . GLU A 1 95 ? 16.389 12.051 -15.759 1.00 65.69 95 GLU A O 1
ATOM 789 N N . PHE A 1 96 ? 16.725 9.835 -15.678 1.00 69.69 96 PHE A N 1
ATOM 790 C CA . PHE A 1 96 ? 15.518 9.504 -16.447 1.00 69.69 96 PHE A CA 1
ATOM 791 C C . PHE A 1 96 ? 14.277 9.293 -15.581 1.00 69.69 96 PHE A C 1
ATOM 793 O O . PHE A 1 96 ? 13.159 9.342 -16.108 1.00 69.69 96 PHE A O 1
ATOM 800 N N . LEU A 1 97 ? 14.461 9.079 -14.278 1.00 80.38 97 LEU A N 1
ATOM 801 C CA . LEU A 1 97 ? 13.365 8.908 -13.341 1.00 80.38 97 LEU A CA 1
ATOM 802 C C . LEU A 1 97 ? 12.790 10.276 -12.978 1.00 80.38 97 LEU A C 1
ATOM 804 O O . LEU A 1 97 ? 13.428 11.112 -12.342 1.00 80.38 97 LEU A O 1
ATOM 808 N N . LYS A 1 98 ? 11.542 10.510 -13.374 1.00 86.94 98 LYS A N 1
ATOM 809 C CA . LYS A 1 98 ? 10.797 11.708 -12.989 1.00 86.94 98 LYS A CA 1
ATOM 810 C C . LYS A 1 98 ? 9.913 11.373 -11.812 1.00 86.94 98 LYS A C 1
ATOM 812 O O . LYS A 1 98 ? 9.211 10.373 -11.841 1.00 86.94 98 LYS A O 1
ATOM 817 N N . TRP A 1 99 ? 9.908 12.218 -10.796 1.00 90.81 99 TRP A N 1
ATOM 818 C CA . TRP A 1 99 ? 8.941 12.083 -9.719 1.00 90.81 99 TRP A CA 1
ATOM 819 C C . TRP A 1 99 ? 7.585 12.649 -10.147 1.00 90.81 99 TRP A C 1
ATOM 821 O O . TRP A 1 99 ? 7.519 13.750 -10.704 1.00 90.81 99 TRP A O 1
ATOM 831 N N . VAL A 1 100 ? 6.512 11.911 -9.880 1.00 93.19 100 VAL A N 1
ATOM 832 C CA . VAL A 1 100 ? 5.132 12.311 -10.161 1.00 93.19 100 VAL A CA 1
ATOM 833 C C . VAL A 1 100 ? 4.228 11.995 -8.976 1.00 93.19 100 VAL A C 1
ATOM 835 O O . VAL A 1 100 ? 4.473 11.061 -8.217 1.00 93.19 100 VAL A O 1
ATOM 838 N N . SER A 1 101 ? 3.152 12.768 -8.866 1.00 96.06 101 SER A N 1
ATOM 839 C CA . SER A 1 101 ? 2.001 12.476 -8.019 1.00 96.06 101 SER A CA 1
ATOM 840 C C . SER A 1 101 ? 0.776 12.475 -8.930 1.00 96.06 101 SER A C 1
ATOM 842 O O . SER A 1 101 ? 0.527 13.459 -9.635 1.00 96.06 101 SER A O 1
ATOM 844 N N . TYR A 1 102 ? 0.083 11.343 -8.994 1.00 93.12 102 TYR A N 1
ATOM 845 C CA . TYR A 1 102 ? -1.011 11.086 -9.923 1.00 93.12 102 TYR A CA 1
ATOM 846 C C . TYR A 1 102 ? -2.210 10.487 -9.189 1.00 93.12 102 TYR A C 1
ATOM 848 O O . TYR A 1 102 ? -2.051 9.627 -8.326 1.00 93.12 102 TYR A O 1
ATOM 856 N N . ILE A 1 103 ? -3.409 10.945 -9.550 1.00 95.38 103 ILE A N 1
ATOM 857 C CA . ILE A 1 103 ? -4.687 10.419 -9.061 1.00 95.38 103 ILE A CA 1
ATOM 858 C C . ILE A 1 103 ? -5.392 9.799 -10.264 1.00 95.38 103 ILE A C 1
ATOM 860 O O . ILE A 1 103 ? -5.585 10.475 -11.279 1.00 95.38 103 ILE A O 1
ATOM 864 N N . PHE A 1 104 ? -5.733 8.522 -10.153 1.00 91.75 104 PHE A N 1
A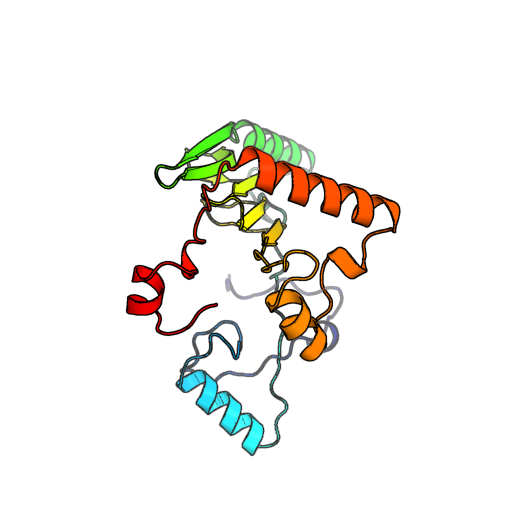TOM 865 C CA . PHE A 1 104 ? -6.394 7.752 -11.198 1.00 91.75 104 PHE A CA 1
ATOM 866 C C . PHE A 1 104 ? -7.897 8.054 -11.245 1.00 91.75 104 PHE A C 1
ATOM 868 O O . PHE A 1 104 ? -8.464 8.661 -10.336 1.00 91.75 104 PHE A O 1
ATOM 875 N N . GLU A 1 105 ? -8.558 7.643 -12.330 1.00 94.25 105 GLU A N 1
ATOM 876 C CA . GLU A 1 105 ? -10.000 7.869 -12.509 1.00 94.25 105 GLU A CA 1
ATOM 877 C C . GLU A 1 105 ? -10.860 7.130 -11.473 1.00 94.25 105 GLU A C 1
ATOM 879 O O . GLU A 1 105 ? -11.953 7.596 -11.157 1.00 94.25 105 GLU A O 1
ATOM 884 N N . ASP A 1 106 ? -10.364 6.012 -10.936 1.00 89.00 106 ASP A N 1
ATOM 885 C CA . ASP A 1 106 ? -11.002 5.261 -9.847 1.00 89.00 106 ASP A CA 1
ATOM 886 C C . ASP A 1 106 ? -10.828 5.935 -8.471 1.00 89.00 106 ASP A C 1
ATOM 888 O O . ASP A 1 106 ? -11.528 5.606 -7.524 1.00 89.00 106 ASP A O 1
ATOM 892 N N . GLY A 1 107 ? -9.966 6.950 -8.358 1.00 91.12 107 GLY A N 1
ATOM 893 C CA . GLY A 1 107 ? -9.672 7.637 -7.100 1.00 91.12 107 GLY A CA 1
ATOM 894 C C . GLY A 1 107 ? -8.479 7.061 -6.338 1.00 91.12 107 GLY A C 1
ATOM 895 O O . GLY A 1 107 ? -8.066 7.658 -5.343 1.00 91.12 107 GLY A O 1
ATOM 896 N N . SER A 1 108 ? -7.873 5.968 -6.813 1.00 92.56 108 SER A N 1
ATOM 897 C CA . SER A 1 108 ? -6.566 5.528 -6.324 1.00 92.56 108 SER A CA 1
ATOM 898 C C . SER A 1 108 ? -5.487 6.569 -6.653 1.00 92.56 108 SER A C 1
ATOM 900 O O . SER A 1 108 ? -5.662 7.452 -7.501 1.00 92.56 108 SER A O 1
ATOM 902 N N . SER A 1 109 ? -4.348 6.506 -5.968 1.00 95.38 109 SER A N 1
ATOM 903 C CA . SER A 1 109 ? -3.245 7.445 -6.180 1.00 95.38 109 SER A CA 1
ATOM 904 C C . SER A 1 109 ? -1.889 6.757 -6.202 1.00 95.38 109 SER A C 1
ATOM 906 O O . SER A 1 109 ? -1.664 5.761 -5.517 1.00 95.38 109 SER A O 1
ATOM 908 N N . TYR A 1 110 ? -0.978 7.319 -6.994 1.00 95.12 110 TYR A N 1
ATOM 909 C CA . TYR A 1 110 ? 0.425 6.933 -7.048 1.00 95.12 110 TYR A CA 1
ATOM 910 C C . TYR A 1 110 ? 1.320 8.158 -6.866 1.00 95.12 110 TYR A C 1
ATOM 912 O O . TYR A 1 110 ? 1.148 9.178 -7.534 1.00 95.12 110 TYR A O 1
ATOM 920 N N . GLU A 1 111 ? 2.310 8.038 -5.992 1.00 96.31 111 GLU A N 1
ATOM 921 C CA . GLU A 1 111 ? 3.323 9.052 -5.737 1.00 96.31 111 GLU A CA 1
ATOM 922 C C . GLU A 1 111 ? 4.707 8.406 -5.765 1.00 96.31 111 GLU A C 1
ATOM 924 O O . GLU A 1 111 ? 5.053 7.614 -4.892 1.00 96.31 111 GLU A O 1
ATOM 929 N N . GLY A 1 112 ? 5.519 8.715 -6.770 1.00 93.56 112 GLY A N 1
ATOM 930 C CA . GLY A 1 112 ? 6.798 8.039 -6.937 1.00 93.56 112 GLY A CA 1
ATOM 931 C C . GLY A 1 112 ? 7.505 8.372 -8.234 1.00 93.56 112 GLY A C 1
ATOM 932 O O . GLY A 1 112 ? 7.125 9.284 -8.966 1.00 93.56 112 GLY A O 1
ATOM 933 N N . THR A 1 113 ? 8.567 7.632 -8.522 1.00 91.94 113 THR A N 1
ATOM 934 C CA . THR A 1 113 ? 9.325 7.797 -9.759 1.00 91.94 113 THR A CA 1
ATOM 935 C C . THR A 1 113 ? 8.667 7.064 -10.930 1.00 91.94 113 THR A C 1
ATOM 937 O O . THR A 1 113 ? 8.089 5.986 -10.779 1.00 91.94 113 THR A O 1
ATOM 940 N N . VAL A 1 114 ? 8.749 7.667 -12.113 1.00 88.06 114 VAL A N 1
ATOM 941 C CA . VAL A 1 114 ? 8.307 7.108 -13.392 1.00 88.06 114 VAL A CA 1
ATOM 942 C C . VAL A 1 114 ? 9.397 7.259 -14.440 1.00 88.06 114 VAL A C 1
ATOM 944 O O . VAL A 1 114 ? 10.170 8.220 -14.430 1.00 88.06 114 VAL A O 1
ATOM 947 N N . TRP A 1 115 ? 9.415 6.333 -15.387 1.00 85.31 115 TRP A N 1
ATOM 948 C CA . TRP A 1 115 ? 10.222 6.400 -16.592 1.00 85.31 115 TRP A CA 1
ATOM 949 C C . TRP A 1 115 ? 9.335 6.074 -17.791 1.00 85.31 115 TRP A C 1
ATOM 951 O O . TRP A 1 115 ? 8.689 5.034 -17.804 1.00 85.31 115 TRP A O 1
ATOM 961 N N . ASP A 1 116 ? 9.287 6.977 -18.775 1.00 85.19 116 ASP A N 1
ATOM 962 C CA . ASP A 1 116 ? 8.427 6.845 -19.967 1.00 85.19 116 ASP A CA 1
ATOM 963 C C . ASP A 1 116 ? 6.940 6.617 -19.619 1.00 85.19 116 ASP A C 1
ATOM 965 O O . ASP A 1 116 ? 6.287 5.726 -20.150 1.00 85.19 116 ASP A O 1
ATOM 969 N N . ASP A 1 117 ? 6.429 7.410 -18.668 1.00 85.62 117 ASP A N 1
ATOM 970 C CA . ASP A 1 117 ? 5.054 7.351 -18.137 1.00 85.62 117 ASP A CA 1
ATOM 971 C C . ASP A 1 117 ? 4.677 6.022 -17.450 1.00 85.62 117 ASP A C 1
ATOM 973 O O . ASP A 1 117 ? 3.503 5.735 -17.221 1.00 85.62 117 ASP A O 1
ATOM 977 N N . VAL A 1 118 ? 5.680 5.231 -17.062 1.00 85.94 118 VAL A N 1
ATOM 978 C CA . VAL A 1 118 ? 5.524 3.946 -16.373 1.00 85.94 118 VAL A CA 1
ATOM 979 C C . VAL A 1 118 ? 6.198 4.003 -14.999 1.00 85.94 118 VAL A C 1
ATOM 981 O O . VAL A 1 118 ? 7.329 4.479 -14.881 1.00 85.94 118 VAL A O 1
ATOM 984 N N . ALA A 1 119 ? 5.527 3.518 -13.949 1.00 87.06 119 ALA A N 1
ATOM 985 C CA . ALA A 1 119 ? 6.073 3.471 -12.593 1.00 87.06 119 ALA A CA 1
ATOM 986 C C . ALA A 1 119 ? 7.325 2.588 -12.536 1.00 87.06 119 ALA A C 1
ATOM 988 O O . ALA A 1 119 ? 7.330 1.432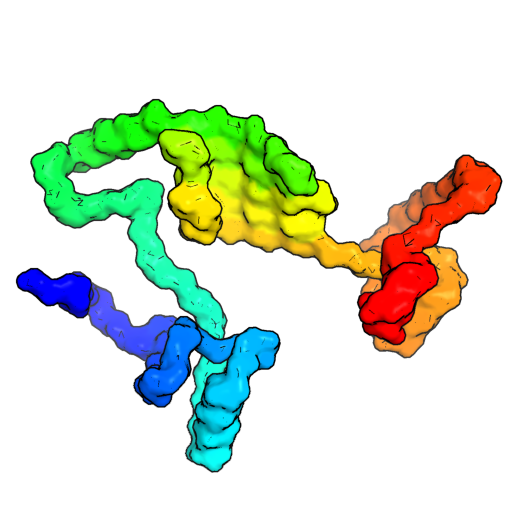 -12.969 1.00 87.06 119 ALA A O 1
ATOM 989 N N . GLN A 1 120 ? 8.404 3.179 -12.029 1.00 87.88 120 GLN A N 1
ATOM 990 C CA . GLN A 1 120 ? 9.745 2.611 -12.039 1.00 87.88 120 GLN A CA 1
ATOM 991 C C . GLN A 1 120 ? 10.539 3.232 -10.891 1.00 87.88 120 GLN A C 1
ATOM 993 O O . GLN A 1 120 ? 10.558 4.452 -10.770 1.00 87.88 120 GLN A O 1
ATOM 998 N N . GLY A 1 121 ? 11.253 2.442 -10.093 1.00 85.25 121 GLY A N 1
ATOM 999 C CA . GLY A 1 121 ? 12.060 2.945 -8.977 1.00 85.25 121 GLY A CA 1
ATOM 1000 C C . GLY A 1 121 ? 11.296 2.865 -7.662 1.00 85.25 121 GLY A C 1
ATOM 1001 O O . GLY A 1 121 ? 10.859 1.782 -7.309 1.00 85.25 121 GLY A O 1
ATOM 1002 N N . ARG A 1 122 ? 11.152 3.963 -6.914 1.00 88.19 122 ARG A N 1
ATOM 1003 C CA . ARG A 1 122 ? 10.433 3.967 -5.627 1.00 88.19 122 ARG A CA 1
ATOM 1004 C C . ARG A 1 122 ? 9.132 4.740 -5.731 1.00 88.19 122 ARG A C 1
ATOM 1006 O O . ARG A 1 122 ? 9.102 5.826 -6.308 1.00 88.19 122 ARG A O 1
ATOM 1013 N N . GLY A 1 123 ? 8.087 4.209 -5.115 1.00 92.38 123 GLY A N 1
ATOM 1014 C CA . GLY A 1 123 ? 6.780 4.836 -5.137 1.00 92.38 123 GLY A CA 1
ATOM 1015 C C . GLY A 1 123 ? 5.833 4.299 -4.081 1.00 92.38 123 GLY A C 1
ATOM 1016 O O . GLY A 1 123 ? 6.031 3.227 -3.503 1.00 92.38 123 GLY A O 1
ATOM 1017 N N . VAL A 1 124 ? 4.788 5.075 -3.860 1.00 94.81 124 VAL A N 1
ATOM 1018 C CA . VAL A 1 124 ? 3.693 4.803 -2.949 1.00 94.81 124 VAL A CA 1
ATOM 1019 C C . VAL A 1 124 ? 2.423 4.725 -3.774 1.00 94.81 124 VAL A C 1
ATOM 1021 O O . VAL A 1 124 ? 2.089 5.675 -4.473 1.00 94.81 124 VAL A O 1
ATOM 1024 N N . TYR A 1 125 ? 1.705 3.618 -3.669 1.00 94.56 125 TYR A N 1
ATOM 1025 C CA . TYR A 1 125 ? 0.355 3.476 -4.193 1.00 94.56 125 TYR A CA 1
ATOM 1026 C C . TYR A 1 125 ? -0.635 3.413 -3.039 1.00 94.56 125 TYR A C 1
ATOM 1028 O O . TYR A 1 125 ? -0.374 2.741 -2.044 1.00 94.56 125 TYR A O 1
ATOM 1036 N N . SER A 1 126 ? -1.768 4.091 -3.175 1.00 92.69 126 SER A N 1
ATOM 1037 C CA . SER A 1 126 ? -2.899 3.987 -2.250 1.00 92.69 126 SER A CA 1
ATOM 1038 C C . SER A 1 126 ? -4.165 3.732 -3.055 1.00 92.69 126 SER A C 1
ATOM 1040 O O . SER A 1 126 ? -4.392 4.405 -4.060 1.00 92.69 126 SER A O 1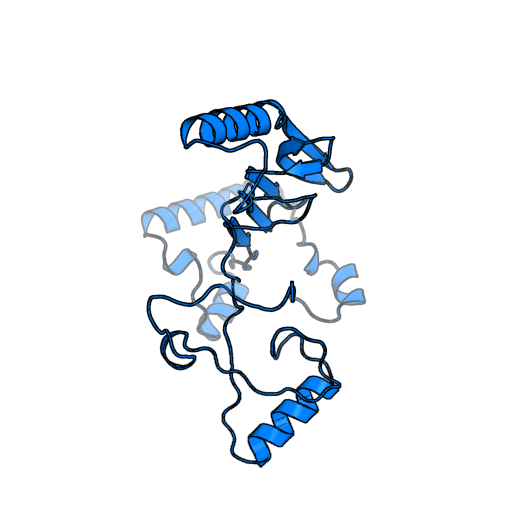
ATOM 1042 N N . ASN A 1 127 ? -4.987 2.778 -2.625 1.00 88.88 127 ASN A N 1
ATOM 1043 C CA . ASN A 1 127 ? -6.289 2.551 -3.246 1.00 88.88 127 ASN A CA 1
ATOM 1044 C C . ASN A 1 127 ? -7.253 3.726 -2.983 1.00 88.88 127 ASN A C 1
ATOM 1046 O O . ASN A 1 127 ? -6.981 4.599 -2.158 1.00 88.88 127 ASN A O 1
ATOM 1050 N N . GLU A 1 128 ? -8.387 3.727 -3.682 1.00 91.19 128 GLU A N 1
ATOM 1051 C CA . GLU A 1 128 ? -9.427 4.767 -3.607 1.00 91.19 128 GLU A CA 1
ATOM 1052 C C . GLU A 1 128 ? -9.911 5.070 -2.176 1.00 91.19 128 GLU A C 1
ATOM 1054 O O . GLU A 1 128 ? -10.112 6.231 -1.821 1.00 91.19 128 GLU A O 1
ATOM 1059 N N . ASP A 1 129 ? -10.010 4.042 -1.330 1.00 82.88 129 ASP A N 1
ATOM 1060 C CA . ASP A 1 129 ? -10.478 4.163 0.055 1.00 82.88 129 ASP A CA 1
ATOM 1061 C C . ASP A 1 129 ? -9.352 4.420 1.076 1.00 82.88 129 ASP A C 1
ATOM 1063 O O . ASP A 1 129 ? -9.617 4.584 2.267 1.00 82.88 129 ASP A O 1
ATOM 1067 N N . GLY A 1 130 ? -8.084 4.394 0.653 1.00 81.62 130 GLY A N 1
ATOM 1068 C CA . GLY A 1 130 ? -6.912 4.459 1.538 1.00 81.62 130 GLY A CA 1
ATOM 1069 C C . GLY A 1 130 ? -6.697 3.229 2.435 1.00 81.62 130 GLY A C 1
ATOM 1070 O O . GLY A 1 130 ? -5.757 3.214 3.225 1.00 81.62 130 GLY A O 1
ATOM 1071 N N . LEU A 1 131 ? -7.536 2.195 2.313 1.00 80.69 131 LEU A N 1
ATOM 1072 C CA . LEU A 1 131 ? -7.463 0.955 3.096 1.00 80.69 131 LEU A CA 1
ATOM 1073 C C . LEU A 1 131 ? -6.282 0.064 2.708 1.00 80.69 131 LEU A C 1
ATOM 1075 O O . LEU A 1 131 ? -5.847 -0.759 3.507 1.00 80.69 131 LEU A O 1
ATOM 1079 N N . VAL A 1 132 ? -5.787 0.179 1.478 1.00 84.56 132 VAL A N 1
ATOM 1080 C CA . VAL A 1 132 ? -4.630 -0.575 0.998 1.00 84.56 132 VAL A CA 1
ATOM 1081 C C . VAL A 1 132 ? -3.610 0.414 0.476 1.00 84.56 132 VAL A C 1
ATOM 1083 O O . VAL A 1 132 ? -3.858 1.126 -0.499 1.00 84.56 132 VAL A O 1
ATOM 1086 N N . ARG A 1 133 ? -2.443 0.423 1.111 1.00 89.12 133 ARG A N 1
ATOM 1087 C CA . ARG A 1 133 ? -1.305 1.245 0.722 1.00 89.12 133 ARG A CA 1
ATOM 1088 C C . ARG A 1 133 ? -0.086 0.360 0.514 1.00 89.12 133 ARG A C 1
ATOM 1090 O O . ARG A 1 133 ? 0.235 -0.471 1.355 1.00 89.12 133 ARG A O 1
ATOM 1097 N N . TYR A 1 134 ? 0.602 0.535 -0.603 1.00 89.75 134 TYR A N 1
ATOM 1098 C CA . TYR A 1 134 ? 1.891 -0.093 -0.867 1.00 89.75 134 TYR A CA 1
ATOM 1099 C C . TYR A 1 134 ? 2.959 0.985 -0.966 1.00 89.75 134 TYR A C 1
ATOM 1101 O O . TYR A 1 134 ? 2.825 1.917 -1.751 1.00 89.75 134 TYR A O 1
ATOM 1109 N N . GLU A 1 135 ? 4.033 0.846 -0.203 1.00 90.75 135 GLU A N 1
ATOM 1110 C CA . GLU A 1 135 ? 5.223 1.685 -0.305 1.00 90.75 135 GLU A CA 1
ATOM 1111 C C . GLU A 1 135 ? 6.419 0.802 -0.618 1.00 90.75 135 GLU A C 1
ATOM 1113 O O . GLU A 1 135 ? 6.777 -0.063 0.181 1.00 90.75 135 GLU A O 1
ATOM 1118 N N . GLY A 1 136 ? 7.053 1.008 -1.768 1.00 87.69 136 GLY A N 1
ATOM 1119 C CA . GLY A 1 136 ? 8.158 0.146 -2.150 1.00 87.69 136 GLY A CA 1
ATOM 1120 C C . GLY A 1 136 ? 8.747 0.417 -3.517 1.00 87.69 136 GLY A C 1
ATOM 1121 O O . GLY A 1 136 ? 8.625 1.503 -4.088 1.00 87.69 136 GLY A O 1
ATOM 1122 N N . GLU A 1 137 ? 9.443 -0.599 -4.005 1.00 85.81 137 GLU A N 1
ATOM 1123 C CA . GLU A 1 137 ? 10.050 -0.623 -5.324 1.00 85.81 137 GLU A CA 1
ATOM 1124 C C . GLU A 1 137 ? 9.008 -0.984 -6.399 1.00 85.81 137 GLU A C 1
ATOM 1126 O O . GLU A 1 137 ? 8.070 -1.752 -6.157 1.00 85.81 137 GLU A O 1
ATOM 1131 N N . TRP A 1 138 ? 9.168 -0.368 -7.569 1.00 83.56 138 TRP A N 1
ATOM 1132 C CA . TRP A 1 138 ? 8.311 -0.480 -8.743 1.00 83.56 138 TRP A CA 1
ATOM 1133 C C . TRP A 1 138 ? 9.150 -0.793 -9.973 1.00 83.56 138 TRP A C 1
ATOM 1135 O O . TRP A 1 138 ? 10.196 -0.175 -10.213 1.00 83.56 138 TRP A O 1
ATOM 1145 N N . HIS A 1 139 ? 8.653 -1.705 -10.797 1.00 83.94 139 HIS A N 1
ATOM 1146 C CA . HIS A 1 139 ? 9.223 -2.017 -12.092 1.00 83.94 139 HIS A CA 1
ATOM 1147 C C . HIS A 1 139 ? 8.104 -2.163 -13.110 1.00 83.94 139 HIS A C 1
ATOM 1149 O O . HIS A 1 139 ? 7.252 -3.031 -12.989 1.00 83.94 139 HIS A O 1
ATOM 1155 N N . ARG A 1 140 ?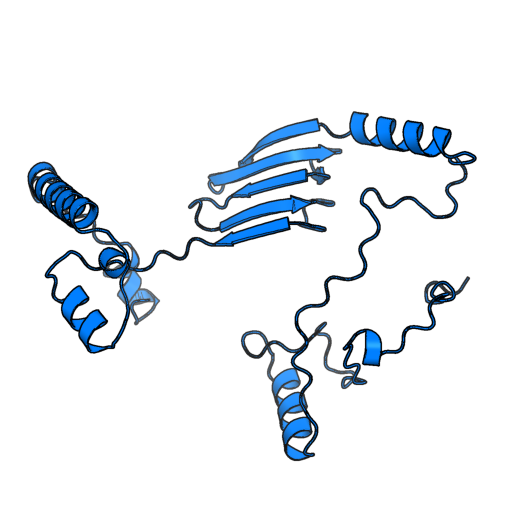 8.107 -1.324 -14.145 1.00 83.19 140 ARG A N 1
ATOM 1156 C CA . ARG A 1 140 ? 7.140 -1.413 -15.245 1.00 83.19 140 ARG A CA 1
ATOM 1157 C C . ARG A 1 140 ? 5.659 -1.450 -14.817 1.00 83.19 140 ARG A C 1
ATOM 1159 O O . ARG A 1 140 ? 4.884 -2.193 -15.406 1.00 83.19 140 ARG A O 1
ATOM 1166 N N . ASN A 1 141 ? 5.266 -0.603 -13.860 1.00 86.69 141 ASN A N 1
ATOM 1167 C CA . ASN A 1 141 ? 3.942 -0.575 -13.202 1.00 86.69 141 ASN A CA 1
ATOM 1168 C C . ASN A 1 141 ? 3.650 -1.703 -12.210 1.00 86.69 141 ASN A C 1
ATOM 1170 O O . ASN A 1 141 ? 2.629 -1.628 -11.531 1.00 86.69 141 ASN A O 1
ATOM 1174 N N . ASP A 1 142 ? 4.543 -2.674 -12.052 1.00 83.62 142 ASP A N 1
ATOM 1175 C CA . ASP A 1 142 ? 4.366 -3.739 -11.076 1.00 83.62 142 ASP A CA 1
ATOM 1176 C C . ASP A 1 142 ? 5.104 -3.401 -9.767 1.00 83.62 142 ASP A C 1
ATOM 1178 O O . ASP A 1 142 ? 6.248 -2.927 -9.806 1.00 83.62 142 ASP A O 1
ATOM 1182 N N . PRO A 1 143 ? 4.481 -3.623 -8.592 1.00 81.38 143 PRO A N 1
ATOM 1183 C CA . PRO A 1 143 ? 5.170 -3.556 -7.310 1.00 81.38 143 PRO A CA 1
ATOM 1184 C C . PRO A 1 143 ? 6.164 -4.722 -7.221 1.00 81.38 143 PRO A C 1
ATOM 1186 O O . PRO A 1 143 ? 5.815 -5.859 -6.899 1.00 81.38 143 PRO A O 1
ATOM 1189 N N . GLU A 1 144 ? 7.425 -4.440 -7.536 1.00 73.00 144 GLU A N 1
ATOM 1190 C CA . GLU A 1 144 ? 8.501 -5.421 -7.626 1.00 73.00 144 GLU A CA 1
ATOM 1191 C C . GLU A 1 144 ? 9.721 -4.911 -6.860 1.00 73.00 144 GLU A C 1
ATOM 1193 O O . GLU A 1 144 ? 10.207 -3.809 -7.101 1.00 73.00 144 GLU A O 1
ATOM 1198 N N . GLY A 1 145 ? 10.242 -5.729 -5.944 1.00 66.69 145 GLY A N 1
ATOM 1199 C CA . GLY A 1 145 ? 11.322 -5.329 -5.043 1.00 66.69 145 GLY A CA 1
ATOM 1200 C C . GLY A 1 145 ? 10.849 -5.113 -3.604 1.00 66.69 145 GLY A C 1
ATOM 1201 O O . GLY A 1 145 ? 9.821 -5.637 -3.169 1.00 66.69 145 GLY A O 1
ATOM 1202 N N . HIS A 1 146 ? 11.665 -4.447 -2.803 1.00 75.44 146 HIS A N 1
ATOM 1203 C CA . HIS A 1 146 ? 11.378 -4.265 -1.386 1.00 75.44 146 HIS A CA 1
ATOM 1204 C C . HIS A 1 146 ? 10.228 -3.282 -1.205 1.00 75.44 146 HIS A C 1
ATOM 1206 O O . HIS A 1 146 ? 10.272 -2.164 -1.715 1.00 75.44 146 HIS A O 1
ATOM 1212 N N . GLY A 1 147 ? 9.223 -3.687 -0.438 1.00 80.94 147 GLY A N 1
ATOM 1213 C CA . GLY A 1 147 ? 8.094 -2.835 -0.122 1.00 80.94 147 GLY A CA 1
ATOM 1214 C C . GLY A 1 147 ? 7.325 -3.316 1.096 1.00 80.94 147 GLY A C 1
ATOM 1215 O O . GLY A 1 147 ? 7.522 -4.432 1.582 1.00 80.94 147 GLY A O 1
ATOM 1216 N N . VAL A 1 148 ? 6.462 -2.442 1.592 1.00 82.94 148 VAL A N 1
ATOM 1217 C CA . VAL A 1 148 ? 5.557 -2.675 2.711 1.00 82.94 148 VAL A CA 1
ATOM 1218 C C . VAL A 1 148 ? 4.140 -2.480 2.196 1.00 82.94 148 VAL A C 1
ATOM 1220 O O . VAL A 1 148 ? 3.821 -1.437 1.629 1.00 82.94 148 VAL A O 1
ATOM 1223 N N . VAL A 1 149 ? 3.299 -3.495 2.392 1.00 84.31 149 VAL A N 1
ATOM 1224 C CA . VAL A 1 149 ? 1.854 -3.384 2.186 1.00 84.31 149 VAL A CA 1
ATOM 1225 C C . VAL A 1 149 ? 1.217 -3.106 3.544 1.00 84.31 149 VAL A C 1
ATOM 1227 O O . VAL A 1 149 ? 1.309 -3.920 4.463 1.00 84.31 149 VAL A O 1
ATOM 1230 N N . GLU A 1 150 ? 0.576 -1.954 3.665 1.00 77.44 150 GLU A N 1
ATOM 1231 C CA . GLU A 1 150 ? -0.254 -1.567 4.796 1.00 77.44 150 GLU A CA 1
ATOM 1232 C C . GLU A 1 150 ? -1.713 -1.817 4.409 1.00 77.44 150 GLU A C 1
ATOM 1234 O O . GLU A 1 150 ? -2.228 -1.230 3.457 1.00 77.44 150 GLU A O 1
ATOM 1239 N N . VAL A 1 151 ? -2.367 -2.727 5.131 1.00 79.25 151 VAL A N 1
ATOM 1240 C CA . VAL A 1 151 ? -3.794 -3.016 4.961 1.00 79.25 151 VAL A CA 1
ATOM 1241 C C . VAL A 1 151 ? -4.521 -2.582 6.224 1.00 79.25 151 VAL A C 1
ATOM 1243 O O . VAL A 1 151 ? -4.360 -3.186 7.287 1.00 79.25 151 VAL A O 1
ATOM 1246 N N . GLU A 1 152 ? -5.335 -1.540 6.114 1.00 74.50 152 GLU A N 1
ATOM 1247 C CA . GLU A 1 152 ? -6.273 -1.139 7.149 1.00 74.50 152 GLU A CA 1
ATOM 1248 C C . GLU A 1 152 ? -7.574 -1.920 6.954 1.00 74.50 152 GLU A C 1
ATOM 1250 O O . GLU A 1 152 ? -8.414 -1.601 6.119 1.00 74.50 152 GLU A O 1
ATOM 1255 N N . ILE A 1 153 ? -7.736 -2.997 7.723 1.00 70.62 153 ILE A N 1
ATOM 1256 C CA . ILE A 1 153 ? -8.998 -3.737 7.768 1.00 70.62 153 ILE A CA 1
ATOM 1257 C C . ILE A 1 153 ? -9.922 -2.982 8.730 1.00 70.62 153 ILE A C 1
ATOM 1259 O O . ILE A 1 153 ? -9.616 -2.942 9.928 1.00 70.62 153 ILE A O 1
ATOM 1263 N N . PRO A 1 154 ? -11.047 -2.403 8.270 1.00 65.44 154 PRO A N 1
ATOM 1264 C CA . PRO A 1 154 ? -11.974 -1.705 9.147 1.00 65.44 154 PRO A CA 1
ATOM 1265 C C . PRO A 1 154 ? -12.627 -2.713 10.096 1.00 65.44 154 PRO A C 1
ATOM 1267 O O . PRO A 1 154 ? -13.610 -3.382 9.774 1.00 65.44 154 PRO A O 1
ATOM 1270 N N . VAL A 1 155 ? -12.065 -2.853 11.295 1.00 65.75 155 VAL A N 1
ATOM 1271 C CA . VAL A 1 155 ? -12.676 -3.655 12.351 1.00 65.75 155 VAL A CA 1
ATOM 1272 C C . VAL A 1 155 ? -13.831 -2.842 12.915 1.00 65.75 155 VAL A C 1
ATOM 1274 O O . VAL A 1 155 ? -13.644 -1.703 13.342 1.00 65.75 155 VAL A O 1
ATOM 1277 N N . ILE A 1 156 ? -15.037 -3.414 12.919 1.00 68.25 156 ILE A N 1
ATOM 1278 C CA . ILE A 1 156 ? -16.195 -2.770 13.542 1.00 68.25 156 ILE A CA 1
ATOM 1279 C C . ILE A 1 156 ? -15.905 -2.634 15.038 1.00 68.25 156 ILE A C 1
ATOM 1281 O O . ILE A 1 156 ? -16.029 -3.595 15.799 1.00 68.25 156 ILE A O 1
ATOM 1285 N N . GLU A 1 157 ? -15.519 -1.436 15.463 1.00 74.06 157 GLU A N 1
ATOM 1286 C CA . GLU A 1 157 ? -15.361 -1.118 16.873 1.00 74.06 157 GLU A CA 1
ATOM 1287 C C . GLU A 1 157 ? -16.742 -0.806 17.455 1.00 74.06 157 GLU A C 1
ATOM 1289 O O . GLU A 1 157 ? -17.433 0.109 16.993 1.00 74.06 157 GLU A O 1
ATOM 1294 N N . PRO A 1 158 ? -17.207 -1.574 18.450 1.00 80.12 158 PRO A N 1
ATOM 1295 C CA . PRO A 1 158 ? -18.535 -1.369 18.980 1.00 80.12 158 PRO A CA 1
ATOM 1296 C C . PRO A 1 158 ? -18.578 -0.079 19.803 1.00 80.12 158 PRO A C 1
ATOM 1298 O O . PRO A 1 158 ? -17.702 0.182 20.628 1.00 80.12 158 PRO A O 1
ATOM 1301 N N . VAL A 1 159 ? -19.655 0.696 19.646 1.00 80.12 159 VAL A N 1
ATOM 1302 C CA . VAL A 1 159 ? -19.921 1.853 20.515 1.00 80.12 159 VAL A CA 1
ATOM 1303 C C . VAL A 1 159 ? -19.941 1.394 21.975 1.00 80.12 159 VAL A C 1
ATOM 1305 O O . VAL A 1 159 ? -20.524 0.348 22.293 1.00 80.12 159 VAL A O 1
ATOM 1308 N N . ALA A 1 160 ? -19.331 2.184 22.860 1.00 80.50 160 ALA A N 1
ATOM 1309 C CA . ALA A 1 160 ? -19.242 1.872 24.280 1.00 80.50 160 ALA A CA 1
ATOM 1310 C C . ALA A 1 160 ? -20.638 1.629 24.894 1.00 80.50 160 ALA A C 1
ATOM 1312 O O . ALA A 1 160 ? -21.534 2.465 24.807 1.00 80.50 160 ALA A O 1
ATOM 1313 N N . GLY A 1 161 ? -20.833 0.468 25.520 1.00 79.25 161 GLY A N 1
ATOM 1314 C CA . GLY A 1 161 ? -22.089 0.038 26.138 1.00 79.25 161 GLY A CA 1
ATOM 1315 C C . GLY A 1 161 ? -23.124 -0.568 25.180 1.00 79.25 161 GLY A C 1
ATOM 1316 O O . GLY A 1 161 ? -24.186 -1.004 25.641 1.00 79.25 161 GLY A O 1
ATOM 1317 N N . SER A 1 162 ? -22.836 -0.637 23.876 1.00 82.81 162 SER A N 1
ATOM 1318 C CA . SER A 1 162 ? -23.759 -1.162 22.863 1.00 82.81 162 SER A CA 1
ATOM 1319 C C . SER A 1 162 ? -24.034 -2.666 23.005 1.00 82.81 162 SER A C 1
ATOM 1321 O O . SER A 1 162 ? -23.298 -3.423 23.647 1.00 82.81 162 SER A O 1
ATOM 1323 N N . ALA A 1 163 ? -25.114 -3.134 22.368 1.00 83.88 163 ALA A N 1
ATOM 1324 C CA . ALA A 1 163 ? -25.409 -4.564 22.270 1.00 83.88 163 ALA A CA 1
ATOM 1325 C C . ALA A 1 163 ? -24.312 -5.330 21.506 1.00 83.88 163 ALA A C 1
ATOM 1327 O O . ALA A 1 163 ? -24.017 -6.477 21.846 1.00 83.88 163 ALA A O 1
ATOM 1328 N N . LEU A 1 164 ? -23.680 -4.680 20.520 1.00 79.38 164 LEU A N 1
ATOM 1329 C CA . LEU A 1 164 ? -22.566 -5.242 19.764 1.00 79.38 164 LEU A CA 1
ATOM 1330 C C . LEU A 1 164 ? -21.335 -5.448 20.653 1.00 79.38 164 LEU A C 1
ATOM 1332 O O . LEU A 1 164 ? -20.758 -6.532 20.616 1.00 79.38 164 LEU A O 1
ATOM 1336 N N . GLU A 1 165 ? -21.000 -4.484 21.523 1.00 85.25 165 GLU A N 1
ATOM 1337 C CA . GLU A 1 165 ? -19.892 -4.637 22.481 1.00 85.25 165 GLU A CA 1
ATOM 1338 C C . GLU A 1 165 ? -20.122 -5.851 23.381 1.00 85.25 165 GLU A C 1
ATOM 1340 O O . GLU A 1 165 ? -19.239 -6.691 23.546 1.00 85.25 165 GLU A O 1
ATOM 1345 N N . LYS A 1 166 ? -21.338 -5.990 23.922 1.00 87.44 166 LYS A N 1
ATOM 1346 C CA . LYS A 1 166 ? -21.696 -7.133 24.773 1.00 87.44 166 LYS A CA 1
ATOM 1347 C C . LYS A 1 166 ? -21.552 -8.457 24.028 1.00 87.44 166 LYS A C 1
ATOM 1349 O O . LYS A 1 166 ? -21.036 -9.409 24.606 1.00 87.44 166 LYS A O 1
ATOM 1354 N N . LYS A 1 167 ? -21.977 -8.519 22.761 1.00 87.62 167 LYS A N 1
ATOM 1355 C CA . LYS A 1 167 ? -21.839 -9.714 21.916 1.00 87.62 167 LYS A CA 1
ATOM 1356 C C . LYS A 1 167 ? -20.368 -10.042 21.645 1.00 87.62 167 LYS A C 1
ATOM 1358 O O . LYS A 1 167 ? -19.974 -11.188 21.831 1.00 87.62 167 LYS A O 1
ATOM 1363 N N . MET A 1 168 ? -19.557 -9.055 21.264 1.00 84.31 168 MET A N 1
ATOM 1364 C CA . MET A 1 168 ? -18.125 -9.236 20.995 1.00 84.31 168 MET A CA 1
ATOM 1365 C C . MET A 1 168 ? -17.363 -9.684 22.244 1.00 84.31 168 MET A C 1
ATOM 1367 O O . MET A 1 168 ? -16.621 -10.663 22.191 1.00 84.31 168 MET A O 1
ATOM 1371 N N . ARG A 1 169 ? -17.625 -9.049 23.393 1.00 87.38 169 ARG A N 1
ATOM 1372 C CA . ARG A 1 169 ? -17.046 -9.461 24.678 1.00 87.38 169 ARG A CA 1
ATOM 1373 C C . ARG A 1 169 ? -17.501 -10.858 25.096 1.00 87.38 169 ARG A C 1
ATOM 1375 O O . ARG A 1 169 ? -16.685 -11.633 25.581 1.00 87.38 169 ARG A O 1
ATOM 1382 N N . ALA A 1 170 ? -18.770 -11.213 24.879 1.00 90.75 170 ALA A N 1
ATOM 1383 C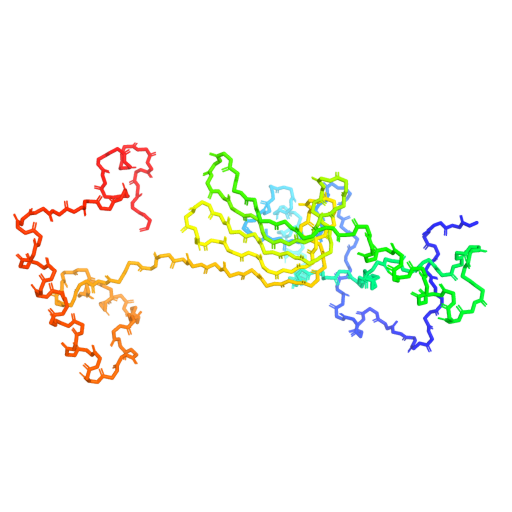 CA . ALA A 1 170 ? -19.274 -12.561 25.154 1.00 90.75 170 ALA A CA 1
ATOM 1384 C C . ALA A 1 170 ? -18.619 -13.637 24.268 1.00 90.75 170 ALA A C 1
ATOM 1386 O O . ALA A 1 170 ? -18.474 -14.775 24.701 1.00 90.75 170 ALA A O 1
ATOM 1387 N N . GLN A 1 171 ? -18.194 -13.276 23.054 1.00 89.50 171 GLN A N 1
ATOM 1388 C CA . GLN A 1 171 ? -17.413 -14.130 22.153 1.00 89.50 171 GLN A CA 1
ATOM 1389 C C . GLN A 1 171 ? -15.911 -14.163 22.494 1.00 89.50 171 GLN A C 1
ATOM 1391 O O . GLN A 1 171 ? -15.150 -14.831 21.803 1.00 89.50 171 GLN A O 1
ATOM 1396 N N . GLY A 1 172 ? -15.468 -13.446 23.534 1.00 87.06 172 GLY A N 1
ATOM 1397 C CA . GLY A 1 172 ? -14.060 -13.371 23.928 1.00 87.06 172 GLY A CA 1
ATOM 1398 C C . GLY A 1 172 ? -13.196 -12.483 23.027 1.00 87.06 172 GLY A C 1
ATOM 1399 O O . GLY A 1 172 ? -11.972 -12.550 23.118 1.00 87.06 172 GLY A O 1
ATOM 1400 N N . ARG A 1 173 ? -13.798 -11.652 22.163 1.00 82.81 173 ARG A N 1
ATOM 1401 C CA . ARG A 1 173 ? -13.049 -10.707 21.323 1.00 82.81 173 ARG A CA 1
ATOM 1402 C C . ARG A 1 173 ? -12.523 -9.556 22.177 1.00 82.81 173 ARG A C 1
ATOM 1404 O O . ARG A 1 173 ? -13.262 -8.986 22.982 1.00 82.81 173 ARG A O 1
ATOM 1411 N N . ILE A 1 174 ? -11.259 -9.212 21.960 1.00 81.69 174 ILE A N 1
ATOM 1412 C CA . ILE A 1 174 ? -10.633 -8.005 22.503 1.00 81.69 174 ILE A CA 1
ATOM 1413 C C . ILE A 1 174 ? -10.954 -6.855 21.544 1.00 81.69 174 ILE A C 1
ATOM 1415 O O . ILE A 1 174 ? -10.883 -7.040 20.330 1.00 81.69 174 ILE A O 1
ATOM 1419 N N . ILE A 1 175 ? -11.331 -5.696 22.081 1.00 85.38 175 ILE A N 1
ATOM 1420 C CA . ILE A 1 175 ? -11.684 -4.500 21.295 1.00 85.38 175 ILE A CA 1
ATOM 1421 C C . ILE A 1 175 ? -10.667 -3.381 21.537 1.00 85.38 175 ILE A C 1
ATOM 1423 O O . ILE A 1 175 ? -10.025 -3.357 22.590 1.00 85.38 175 ILE A O 1
ATOM 1427 N N . LYS A 1 176 ? -10.531 -2.414 20.619 1.00 82.31 176 LYS A N 1
ATOM 1428 C CA . LYS A 1 176 ? -9.529 -1.328 20.721 1.00 82.31 176 LYS A CA 1
ATOM 1429 C C . LYS A 1 176 ? -9.597 -0.585 22.057 1.00 82.31 176 LYS A C 1
ATOM 1431 O O . LYS A 1 176 ? -8.572 -0.256 22.653 1.00 82.31 176 LYS A O 1
ATOM 1436 N N . ARG A 1 177 ? -10.812 -0.389 22.579 1.00 85.44 177 ARG A N 1
ATOM 1437 C CA . ARG A 1 177 ? -11.076 0.249 23.882 1.00 85.44 177 ARG A CA 1
ATOM 1438 C C . ARG A 1 177 ? -10.383 -0.446 25.065 1.00 85.44 177 ARG A C 1
ATOM 1440 O O . ARG A 1 177 ? -10.094 0.211 26.068 1.00 85.44 177 ARG A O 1
ATOM 1447 N N . ASP A 1 178 ? -10.094 -1.743 24.971 1.00 86.38 178 ASP A N 1
ATOM 1448 C CA . ASP A 1 178 ? -9.410 -2.492 26.032 1.00 86.38 178 ASP A CA 1
ATOM 1449 C C . ASP A 1 178 ? -7.939 -2.083 26.178 1.00 86.38 178 ASP A C 1
ATOM 1451 O O . ASP A 1 178 ? -7.425 -2.080 27.297 1.00 86.38 178 ASP A O 1
ATOM 1455 N N . PHE A 1 179 ? -7.306 -1.635 25.091 1.00 87.50 179 PHE A N 1
ATOM 1456 C CA . PHE A 1 179 ? -5.923 -1.149 25.077 1.00 87.50 179 PHE A CA 1
ATOM 1457 C C . PHE A 1 179 ? -5.787 0.337 25.447 1.00 87.50 179 PHE A C 1
ATOM 1459 O O . PHE A 1 179 ? -4.681 0.800 25.706 1.00 87.50 179 PHE A O 1
ATOM 1466 N N . MET A 1 180 ? -6.898 1.079 25.502 1.00 87.88 180 MET A N 1
ATOM 1467 C CA . MET A 1 180 ? -6.908 2.501 25.863 1.00 87.88 180 MET A CA 1
ATOM 1468 C C . MET A 1 180 ? -6.712 2.717 27.370 1.00 87.88 180 MET A C 1
ATOM 1470 O O . MET A 1 180 ? -7.289 2.001 28.200 1.00 87.88 180 MET A O 1
ATOM 1474 N N . SER A 1 181 ? -5.969 3.762 27.724 1.00 93.88 181 SER A N 1
ATOM 1475 C CA . SER A 1 181 ? -5.849 4.283 29.086 1.00 93.88 181 SER A CA 1
ATOM 1476 C C . SER A 1 181 ? -7.194 4.812 29.622 1.00 93.88 181 SER A C 1
ATOM 1478 O O . SER A 1 181 ? -8.117 5.096 28.853 1.00 93.88 181 SER A O 1
ATOM 1480 N N . PRO A 1 182 ? -7.350 4.972 30.952 1.00 93.25 182 PRO A N 1
ATOM 1481 C CA . PRO A 1 182 ? -8.571 5.538 31.529 1.00 93.25 182 PRO A CA 1
ATOM 1482 C C . PRO A 1 182 ? -8.926 6.927 30.982 1.00 93.25 182 PRO A C 1
ATOM 1484 O O . PRO A 1 182 ? -10.104 7.210 30.782 1.00 93.25 182 PRO A O 1
ATOM 1487 N N . GLU A 1 183 ? -7.918 7.760 30.712 1.00 92.38 183 GLU A N 1
ATOM 1488 C CA . GLU A 1 183 ? -8.096 9.104 30.156 1.00 92.38 183 GLU A CA 1
ATOM 1489 C C . GLU A 1 183 ? -8.602 9.045 28.708 1.00 92.38 183 GLU A C 1
ATOM 1491 O O . GLU A 1 183 ? -9.612 9.665 28.384 1.00 92.38 183 GLU A O 1
ATOM 1496 N N . GLU A 1 184 ? -7.981 8.226 27.855 1.00 89.44 184 GLU A N 1
ATOM 1497 C CA . GLU A 1 184 ? -8.422 8.025 26.466 1.00 89.44 184 GLU A CA 1
ATOM 1498 C C . GLU A 1 184 ? -9.853 7.476 26.39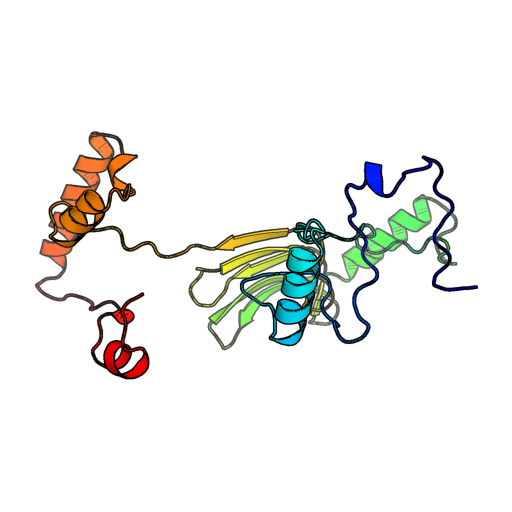1 1.00 89.44 184 GLU A C 1
ATOM 1500 O O . GLU A 1 184 ? -10.643 7.895 25.546 1.00 89.44 184 GLU A O 1
ATOM 1505 N N . ARG A 1 185 ? -10.232 6.584 27.317 1.00 89.56 185 ARG A N 1
ATOM 1506 C CA . ARG A 1 185 ? -11.610 6.076 27.412 1.00 89.56 185 ARG A CA 1
ATOM 1507 C C . ARG A 1 185 ? -12.607 7.166 27.788 1.00 89.56 185 ARG A C 1
ATOM 1509 O O . ARG A 1 185 ? -13.743 7.113 27.323 1.00 89.56 185 ARG A O 1
ATOM 1516 N N . GLU A 1 186 ? -12.231 8.100 28.659 1.00 90.06 186 GLU A N 1
ATOM 1517 C CA . GLU A 1 186 ? -13.090 9.228 29.025 1.00 90.06 186 GLU A CA 1
ATOM 1518 C C . GLU A 1 186 ? -13.284 10.171 27.835 1.00 90.06 186 GLU A C 1
ATOM 1520 O O . GLU A 1 186 ? -14.421 10.533 27.530 1.00 90.06 186 GLU A O 1
ATOM 1525 N N . TRP A 1 187 ? -12.199 10.504 27.132 1.00 90.88 187 TRP A N 1
ATOM 1526 C CA . TRP A 1 187 ? -12.245 11.318 25.918 1.00 90.88 187 TRP A CA 1
ATOM 1527 C C . TRP A 1 187 ? -13.100 10.683 24.826 1.00 90.88 187 TRP A C 1
ATOM 1529 O O . TRP A 1 187 ? -13.984 11.351 24.299 1.00 90.88 187 TRP A O 1
ATOM 1539 N N . LEU A 1 188 ? -12.932 9.384 24.564 1.00 86.38 188 LEU A N 1
ATOM 1540 C CA . LEU A 1 188 ? -13.755 8.659 23.597 1.00 86.38 188 LEU A CA 1
ATOM 1541 C C . LEU A 1 188 ? -15.253 8.736 23.935 1.00 86.38 188 LEU A C 1
ATOM 1543 O O . LEU A 1 188 ? -16.074 8.924 23.045 1.00 86.38 188 LEU A O 1
ATOM 1547 N N . ASN A 1 189 ? -15.634 8.607 25.213 1.00 86.81 189 ASN A N 1
ATOM 1548 C CA . ASN A 1 189 ? -17.051 8.696 25.588 1.00 86.81 189 ASN A CA 1
ATOM 1549 C C . ASN A 1 189 ? -17.617 10.103 25.338 1.00 86.81 189 ASN A C 1
ATOM 1551 O O . ASN A 1 189 ? -18.762 10.216 24.908 1.00 86.81 189 ASN A O 1
ATOM 1555 N N . LYS A 1 190 ? -16.828 11.155 25.600 1.00 88.81 190 LYS A N 1
ATOM 1556 C CA . LYS A 1 190 ? -17.231 12.543 25.323 1.00 88.81 190 LYS A CA 1
ATOM 1557 C C . LYS A 1 190 ? -17.395 12.780 23.825 1.00 88.81 190 LYS A C 1
ATOM 1559 O O . LYS A 1 190 ? -18.389 13.363 23.418 1.00 88.81 190 LYS A O 1
ATOM 1564 N N . ASP A 1 191 ? -16.471 12.264 23.022 1.00 84.88 191 ASP A N 1
ATOM 1565 C CA . ASP A 1 191 ? -16.502 12.401 21.564 1.00 84.88 191 ASP A CA 1
ATOM 1566 C C . ASP A 1 191 ? -17.721 11.689 20.950 1.00 84.88 191 ASP A C 1
ATOM 1568 O O . ASP A 1 191 ? -18.405 12.221 20.074 1.00 84.88 191 ASP A O 1
ATOM 1572 N N . ILE A 1 192 ? -18.074 10.516 21.491 1.00 82.31 192 ILE A N 1
ATOM 1573 C CA . ILE A 1 192 ? -19.310 9.801 21.151 1.00 82.31 192 ILE A CA 1
ATOM 1574 C C . ILE A 1 192 ? -20.547 10.635 21.527 1.00 82.31 192 ILE A C 1
ATOM 1576 O O . ILE A 1 192 ? -21.464 10.772 20.718 1.00 82.31 192 ILE A O 1
ATOM 1580 N N . GLU A 1 193 ? -20.598 11.193 22.740 1.00 83.75 193 GLU A N 1
ATOM 1581 C CA . GLU A 1 193 ? -21.725 12.015 23.208 1.00 83.75 193 GLU A CA 1
ATOM 1582 C C . GLU A 1 193 ? -21.912 13.275 22.350 1.00 83.75 193 GLU A C 1
ATOM 1584 O O . GLU A 1 193 ? -23.033 13.581 21.927 1.00 83.75 193 GLU A O 1
ATOM 1589 N N . ASP A 1 194 ? -20.816 13.967 22.033 1.00 84.38 194 ASP A N 1
ATOM 1590 C CA . ASP A 1 194 ? -20.823 15.143 21.168 1.00 84.38 194 ASP A CA 1
ATOM 1591 C C . ASP A 1 194 ? -21.239 14.783 19.739 1.00 84.38 194 ASP A C 1
ATOM 1593 O O . ASP A 1 194 ? -22.067 15.484 19.154 1.00 84.38 194 ASP A O 1
ATOM 1597 N N . SER A 1 195 ? -20.770 13.652 19.204 1.00 80.62 195 SER A N 1
ATOM 1598 C CA . SER A 1 195 ? -21.197 13.144 17.895 1.00 80.62 195 SER A CA 1
ATOM 1599 C C . SER A 1 195 ? -22.707 12.897 17.852 1.00 80.62 195 SER A C 1
ATOM 1601 O O . SER A 1 195 ? -23.387 13.379 16.944 1.00 80.62 195 SER A O 1
ATOM 1603 N N . TYR A 1 196 ? -23.277 12.234 18.867 1.00 77.56 196 TYR A N 1
ATOM 1604 C CA . TYR A 1 196 ? -24.729 12.044 18.960 1.00 77.56 196 TYR A CA 1
ATOM 1605 C C . TYR A 1 196 ? -25.478 13.374 19.037 1.00 77.56 196 TYR A C 1
ATOM 1607 O O . TYR A 1 196 ? -26.486 13.557 18.349 1.00 77.56 196 TYR A O 1
ATOM 1615 N N . ARG A 1 197 ? -24.979 14.324 19.831 1.00 81.81 197 ARG A N 1
ATOM 1616 C CA . ARG A 1 197 ? -25.587 15.648 19.979 1.00 81.81 197 ARG A CA 1
ATOM 1617 C C . ARG A 1 197 ? -25.547 16.457 18.679 1.00 81.81 197 ARG A C 1
ATOM 1619 O O . ARG A 1 197 ? -26.532 17.121 18.358 1.00 81.81 197 ARG A O 1
ATOM 1626 N N . LEU A 1 198 ? -24.435 16.421 17.947 1.00 82.69 198 LEU A N 1
ATOM 1627 C CA . LEU A 1 198 ? -24.238 17.170 16.703 1.00 82.69 198 LEU A CA 1
ATOM 1628 C C . LEU A 1 198 ? -24.971 16.536 15.518 1.00 82.69 198 LEU A C 1
ATOM 1630 O O . LEU A 1 198 ? -25.468 17.261 14.656 1.00 82.69 198 LEU A O 1
ATOM 1634 N N . SER A 1 199 ? -25.118 15.208 15.515 1.00 76.81 199 SER A N 1
ATOM 1635 C CA . SER A 1 199 ? -25.784 14.466 14.439 1.00 76.81 199 SER A CA 1
ATOM 1636 C C . SER A 1 199 ? -27.238 14.886 14.204 1.00 76.81 199 SER A C 1
ATOM 1638 O O . SER A 1 199 ? -27.779 14.648 13.131 1.00 76.81 199 SER A O 1
ATOM 1640 N N . SER A 1 200 ? -27.901 15.528 15.177 1.00 72.31 200 SER A N 1
ATOM 1641 C CA . SER A 1 200 ? -29.304 15.963 15.065 1.00 72.31 200 SER A CA 1
ATOM 1642 C C . SER A 1 200 ? -30.263 14.839 14.627 1.00 72.31 200 SER A C 1
ATOM 1644 O O . SER A 1 200 ? -31.284 15.101 13.993 1.00 72.31 200 SER A O 1
ATOM 1646 N N . GLY A 1 201 ? -29.934 13.583 14.952 1.00 70.31 201 GLY A N 1
ATOM 1647 C CA . GLY A 1 201 ? -30.702 12.399 14.556 1.00 70.31 201 GLY A CA 1
ATOM 1648 C C . GLY A 1 201 ? -30.383 11.847 13.161 1.00 70.31 201 GLY A C 1
ATOM 1649 O O . GLY A 1 201 ? -30.986 10.849 12.774 1.00 70.31 201 GLY A O 1
ATOM 1650 N N . TYR A 1 202 ? -29.444 12.442 12.419 1.00 63.16 202 TYR A N 1
ATOM 1651 C CA . TYR A 1 202 ? -28.895 11.844 11.204 1.00 63.16 202 TYR A CA 1
ATOM 1652 C C . TYR A 1 202 ? -27.907 10.739 11.580 1.00 63.16 202 TYR A C 1
ATOM 1654 O O . TYR A 1 202 ? -26.885 10.996 12.207 1.00 63.16 202 TYR A O 1
ATOM 1662 N N . ALA A 1 203 ? -28.210 9.505 11.191 1.00 66.75 203 ALA A N 1
ATOM 1663 C CA . ALA A 1 203 ? -27.290 8.382 11.293 1.00 66.75 203 ALA A CA 1
ATOM 1664 C C . ALA A 1 203 ? -26.931 7.921 9.883 1.00 66.75 203 ALA A C 1
ATOM 1666 O O . ALA A 1 203 ? -27.818 7.722 9.050 1.00 66.75 203 ALA A O 1
ATOM 1667 N N . GLU A 1 204 ? -25.641 7.751 9.618 1.00 62.44 204 GLU A N 1
ATOM 1668 C CA . GLU A 1 204 ? -25.193 7.082 8.408 1.00 62.44 204 GLU A CA 1
ATOM 1669 C C . GLU A 1 204 ? -25.258 5.574 8.645 1.00 62.44 204 GLU A C 1
ATOM 1671 O O . GLU A 1 204 ? -24.669 5.055 9.593 1.00 62.44 204 GLU A O 1
ATOM 1676 N N . ILE A 1 205 ? -26.041 4.880 7.821 1.00 61.06 205 ILE A N 1
ATOM 1677 C CA . ILE A 1 205 ? -26.114 3.421 7.843 1.00 61.06 205 ILE A CA 1
ATOM 1678 C C . ILE A 1 205 ? -24.868 2.929 7.097 1.00 61.06 205 ILE A C 1
ATOM 1680 O O . ILE A 1 205 ? -24.750 3.237 5.900 1.00 61.06 205 ILE A O 1
ATOM 1684 N N . PRO A 1 206 ? -23.945 2.203 7.763 1.00 61.88 206 PRO A N 1
ATOM 1685 C CA . PRO A 1 206 ? -22.763 1.662 7.104 1.00 61.88 206 PRO A CA 1
ATOM 1686 C C . PRO A 1 206 ? -23.164 0.892 5.848 1.00 61.88 206 PRO A C 1
ATOM 1688 O O . PRO A 1 206 ? -24.215 0.254 5.826 1.00 61.88 206 PRO A O 1
ATOM 1691 N N . PHE A 1 207 ? -22.346 0.949 4.799 1.00 58.47 207 PHE A N 1
ATOM 1692 C CA . PHE A 1 207 ? -22.684 0.393 3.484 1.00 58.47 207 PHE A CA 1
ATOM 1693 C C . PHE A 1 207 ? -23.194 -1.061 3.543 1.00 58.47 207 PHE A C 1
ATOM 1695 O O . PHE A 1 207 ? -24.215 -1.383 2.943 1.00 58.47 207 PHE A O 1
ATOM 1702 N N . TYR A 1 208 ? -22.568 -1.901 4.371 1.00 58.19 208 TYR A N 1
ATOM 1703 C CA . TYR A 1 208 ? -22.931 -3.308 4.584 1.00 58.19 208 TYR A CA 1
ATOM 1704 C C . TYR A 1 208 ? -24.168 -3.540 5.479 1.00 58.19 208 TYR A C 1
ATOM 1706 O O . TYR A 1 208 ? -24.615 -4.674 5.660 1.00 58.19 208 TYR A O 1
ATOM 1714 N N . GLU A 1 209 ? -24.718 -2.489 6.090 1.00 61.44 209 GLU A N 1
ATOM 1715 C CA . GLU A 1 209 ? -25.984 -2.533 6.833 1.00 61.44 209 GLU A CA 1
ATOM 1716 C C . GLU A 1 209 ? -27.187 -2.086 5.996 1.00 61.44 209 GLU A C 1
ATOM 1718 O O . GLU A 1 209 ? -28.323 -2.173 6.469 1.00 61.44 209 GLU A O 1
ATOM 1723 N N . ARG A 1 210 ? -26.955 -1.622 4.764 1.00 72.88 210 ARG A N 1
ATOM 1724 C CA . ARG A 1 210 ? -28.017 -1.238 3.835 1.00 72.88 210 ARG A CA 1
ATOM 1725 C C . ARG A 1 210 ? -28.762 -2.474 3.321 1.00 72.88 210 ARG A C 1
ATOM 1727 O O . ARG A 1 210 ? -28.186 -3.559 3.214 1.00 72.88 210 ARG A O 1
ATOM 1734 N N . GLU A 1 211 ? -30.050 -2.323 3.014 1.00 73.44 211 GLU A N 1
ATOM 1735 C CA . GLU A 1 211 ? -30.877 -3.439 2.525 1.00 73.44 211 GLU A CA 1
ATOM 1736 C C . GLU A 1 211 ? -30.321 -4.024 1.220 1.00 73.44 211 GLU A C 1
ATOM 1738 O O . GLU A 1 211 ? -30.387 -5.233 1.014 1.00 73.44 211 GLU A O 1
ATOM 1743 N N . GLU A 1 212 ? -29.706 -3.187 0.386 1.00 74.38 212 GLU A N 1
ATOM 1744 C CA . GLU A 1 212 ? -29.070 -3.560 -0.875 1.00 74.38 212 GLU A CA 1
ATOM 1745 C C . GLU A 1 212 ? -27.903 -4.542 -0.674 1.00 74.38 212 GLU A C 1
ATOM 1747 O O . GLU A 1 212 ? -27.767 -5.498 -1.431 1.00 74.38 212 GLU A O 1
ATOM 1752 N N . TRP A 1 213 ? -27.098 -4.378 0.384 1.00 71.75 213 TRP A N 1
ATOM 1753 C CA . TRP A 1 213 ? -26.008 -5.312 0.695 1.00 71.75 213 TRP A CA 1
ATOM 1754 C C . TRP A 1 213 ? -26.537 -6.674 1.151 1.00 71.75 213 TRP A C 1
ATOM 1756 O O . TRP A 1 213 ? -26.029 -7.720 0.753 1.00 71.75 213 TRP A O 1
ATOM 1766 N N . LEU A 1 214 ? -27.575 -6.669 1.991 1.00 71.56 214 LEU A N 1
ATOM 1767 C CA . LEU A 1 214 ? -28.215 -7.897 2.465 1.00 71.56 214 LEU A CA 1
ATOM 1768 C C . LEU A 1 214 ? -28.910 -8.660 1.329 1.00 71.56 214 LEU A C 1
ATOM 1770 O O . LEU A 1 214 ? -28.982 -9.885 1.402 1.00 71.56 214 LEU A O 1
ATOM 1774 N N . GLN A 1 215 ? -29.397 -7.954 0.301 1.00 76.12 215 GLN A N 1
ATOM 1775 C CA . GLN A 1 215 ? -29.931 -8.565 -0.918 1.00 76.12 215 GLN A CA 1
ATOM 1776 C C . GLN A 1 215 ? -28.847 -9.258 -1.750 1.00 76.12 215 GLN A C 1
ATOM 1778 O O . GLN A 1 215 ? -29.113 -10.331 -2.281 1.00 76.12 215 GLN A O 1
ATOM 1783 N N . GLU A 1 216 ? -27.653 -8.670 -1.851 1.00 78.69 216 GLU A N 1
ATOM 1784 C CA . GLU A 1 216 ? -26.584 -9.189 -2.712 1.00 78.69 216 GLU A CA 1
ATOM 1785 C C . GLU A 1 216 ? -25.768 -10.307 -2.042 1.00 78.69 216 GLU A C 1
ATOM 1787 O O . GLU A 1 216 ? -25.476 -11.329 -2.657 1.00 78.69 216 GLU A O 1
ATOM 1792 N N . TYR A 1 217 ? -25.406 -10.140 -0.766 1.00 74.62 217 TYR A N 1
ATOM 1793 C CA . TYR A 1 217 ? -24.407 -10.997 -0.117 1.00 74.62 217 TYR A CA 1
ATOM 1794 C C . TYR A 1 217 ? -24.976 -11.960 0.928 1.00 74.62 217 TYR A C 1
ATOM 1796 O O . TYR A 1 217 ? -24.226 -12.791 1.436 1.00 74.62 217 TYR A O 1
ATOM 1804 N N . GLU A 1 218 ? -26.263 -11.852 1.285 1.00 74.44 218 GLU A N 1
ATOM 1805 C CA . GLU A 1 218 ? -26.996 -12.672 2.278 1.00 74.44 218 GLU A CA 1
ATOM 1806 C C . GLU A 1 218 ? -26.393 -12.741 3.705 1.00 74.44 218 GLU A C 1
ATOM 1808 O O . GLU A 1 218 ? -27.035 -13.227 4.640 1.00 74.44 218 GLU A O 1
ATOM 1813 N N . LYS A 1 219 ? -25.179 -12.225 3.920 1.00 66.62 219 LYS A N 1
ATOM 1814 C CA . LYS A 1 219 ? -24.471 -12.167 5.201 1.00 66.62 219 LYS A CA 1
ATOM 1815 C C . LYS A 1 219 ? -23.769 -10.821 5.375 1.00 66.62 219 LYS A C 1
ATOM 1817 O O . LYS A 1 219 ? -23.220 -10.246 4.436 1.00 66.62 219 LYS A O 1
ATOM 1822 N N . LYS A 1 220 ? -23.782 -10.324 6.614 1.00 63.84 220 LYS A N 1
ATOM 1823 C CA . LYS A 1 220 ? -22.921 -9.209 7.021 1.00 63.84 220 LYS A CA 1
ATOM 1824 C C . LYS A 1 220 ? -21.467 -9.710 7.100 1.00 63.84 220 LYS A C 1
ATOM 1826 O O . LYS A 1 220 ? -21.295 -10.872 7.486 1.00 63.84 220 LYS A O 1
ATOM 1831 N N . PRO A 1 221 ? -20.473 -8.881 6.735 1.00 53.38 221 PRO A N 1
ATOM 1832 C CA . PRO A 1 221 ? -19.067 -9.200 6.968 1.00 53.38 221 PRO A CA 1
ATOM 1833 C C . PRO A 1 221 ? -18.768 -9.470 8.453 1.00 53.38 221 PRO A C 1
ATOM 1835 O O . PRO A 1 221 ? -19.501 -8.949 9.332 1.00 53.38 221 PRO A O 1
#

Radius of gyration: 26.18 Å; chains: 1; bounding box: 66×58×54 Å

Sequence (221 aa):
FNPFDFPPDKENWTEEDLRELWDDGNHTITGAGWDPEGADEEEWEYVLDMVDRGKEVPIAPFYLPYRKIIPPIPDNHSAIKSPTDLIEELDRIEEFLKWVSYIFEDGSSYEGTVWDDVAQGRGVYSNEDGLVRYEGEWHRNDPEGHGVVEVEIPVIEPVAGSALEKKMRAQGRIIKRDFMSPEEREWLNKDIEDSYRLSSGYAEIPFYEREEWLQEYEKKP

Secondary structure (DSSP, 8-state):
--TT-PPPPSS---TTTTT-------TT---SS--TTT--HHHHHHHHHHHHTTPPP---------PPPTTT--TT-TT--SHHHHHHHHHHHHTT-EEEEEE-TTS-EEEEEEETTEEEEEEEEE-TTSSEEEEEEEETTEEEEEEEEEE-----PPPTT-HHHHHHHHTT---HHHHS-HHHHHHHHHHHHHHHHHTTT--PPPGGGSHHHHHHHSS--

InterPro domains:
  IPR003409 MORN repeat [PF02493] (110-130)
  IPR003409 MORN repeat [PF02493] (134-148)

pLDDT: mean 72.48, std 15.48, range [36.09, 96.31]